Protein AF-0000000086506162 (afdb_homodimer)

Structure (mmCIF, N/CA/C/O backbone):
data_AF-0000000086506162-model_v1
#
loop_
_entity.id
_entity.type
_entity.pdbx_description
1 polymer 'Uncharacterized protein'
#
loop_
_atom_site.group_PDB
_atom_site.id
_atom_site.type_symbol
_atom_site.label_atom_id
_atom_site.label_alt_id
_atom_site.label_comp_id
_atom_site.label_asym_id
_atom_site.label_entity_id
_atom_site.label_seq_id
_atom_site.pdbx_PDB_ins_code
_atom_site.Cartn_x
_atom_site.Cartn_y
_atom_site.Cartn_z
_atom_site.occupancy
_atom_site.B_iso_or_equiv
_atom_site.auth_seq_id
_atom_site.auth_comp_id
_atom_site.auth_asym_id
_atom_site.auth_atom_id
_atom_site.pdbx_PDB_model_num
ATOM 1 N N . LEU A 1 1 ? -15.867 -13.117 -7.184 1 28.09 1 LEU A N 1
ATOM 2 C CA . LEU A 1 1 ? -16.125 -11.703 -6.945 1 28.09 1 LEU A CA 1
ATOM 3 C C . LEU A 1 1 ? -15.664 -11.289 -5.551 1 28.09 1 LEU A C 1
ATOM 5 O O . LEU A 1 1 ? -16.188 -11.758 -4.547 1 28.09 1 LEU A O 1
ATOM 9 N N . LEU A 1 2 ? -14.43 -11.25 -5.387 1 40.56 2 LEU A N 1
ATOM 10 C CA . LEU A 1 2 ? -13.922 -10.953 -4.051 1 40.56 2 LEU A CA 1
ATOM 11 C C . LEU A 1 2 ? -14.758 -9.875 -3.379 1 40.56 2 LEU A C 1
ATOM 13 O O . LEU A 1 2 ? -14.703 -8.703 -3.768 1 40.56 2 LEU A O 1
ATOM 17 N N . SER A 1 3 ? -15.977 -10.133 -3.143 1 45.47 3 SER A N 1
ATOM 18 C CA . SER A 1 3 ? -17.078 -9.328 -2.613 1 45.47 3 SER A CA 1
ATOM 19 C C . SER A 1 3 ? -16.562 -8.133 -1.821 1 45.47 3 SER A C 1
ATOM 21 O O . SER A 1 3 ? -16.938 -6.988 -2.094 1 45.47 3 SER A O 1
ATOM 23 N N . GLY A 1 4 ? -16.109 -7.992 -0.357 1 55.47 4 GLY A N 1
ATOM 24 C CA . GLY A 1 4 ? -16.531 -6.758 0.288 1 55.47 4 GLY A CA 1
ATOM 25 C C . GLY A 1 4 ? -15.414 -5.742 0.419 1 55.47 4 GLY A C 1
ATOM 26 O O . GLY A 1 4 ? -15.578 -4.582 0.037 1 55.47 4 GLY A O 1
ATOM 27 N N . LYS A 1 5 ? -14.25 -6.035 1.029 1 81.5 5 LYS A N 1
ATOM 28 C CA . LYS A 1 5 ? -13.289 -4.977 1.312 1 81.5 5 LYS A CA 1
ATOM 29 C C . LYS A 1 5 ? -12.023 -5.145 0.477 1 81.5 5 LYS A C 1
ATOM 31 O O . LYS A 1 5 ? -11.367 -6.184 0.542 1 81.5 5 LYS A O 1
ATOM 36 N N . MET A 1 6 ? -11.859 -4.234 -0.588 1 89.69 6 MET A N 1
ATOM 37 C CA . MET A 1 6 ? -10.656 -4.277 -1.407 1 89.69 6 MET A CA 1
ATOM 38 C C . MET A 1 6 ? -9.828 -3.004 -1.234 1 89.69 6 MET A C 1
ATOM 40 O O . MET A 1 6 ? -10.375 -1.899 -1.277 1 89.69 6 MET A O 1
ATOM 44 N N . ILE A 1 7 ? -8.578 -3.15 -0.9 1 93.12 7 ILE A N 1
ATOM 45 C CA . ILE A 1 7 ? -7.605 -2.066 -0.987 1 93.12 7 ILE A CA 1
ATOM 46 C C . ILE A 1 7 ? -6.773 -2.215 -2.26 1 93.12 7 ILE A C 1
ATOM 48 O O . ILE A 1 7 ? -6.145 -3.252 -2.48 1 93.12 7 ILE A O 1
ATOM 52 N N . ASP A 1 8 ? -6.887 -1.251 -3.127 1 94.44 8 ASP A N 1
ATOM 53 C CA . ASP A 1 8 ? -6.133 -1.219 -4.375 1 94.44 8 ASP A CA 1
ATOM 54 C C . ASP A 1 8 ? -4.934 -0.282 -4.266 1 94.44 8 ASP A C 1
ATOM 56 O O . ASP A 1 8 ? -5.098 0.929 -4.105 1 94.44 8 ASP A O 1
ATOM 60 N N . VAL A 1 9 ? -3.727 -0.791 -4.402 1 95.19 9 VAL A N 1
ATOM 61 C CA . VAL A 1 9 ? -2.5 -0.016 -4.246 1 95.19 9 VAL A CA 1
ATOM 62 C C . VAL A 1 9 ? -1.731 0.009 -5.562 1 95.19 9 VAL A C 1
ATOM 64 O O . VAL A 1 9 ? -1.233 -1.023 -6.02 1 95.19 9 VAL A O 1
ATOM 67 N N . GLU A 1 10 ? -1.558 1.205 -6.094 1 96.12 10 GLU A N 1
ATOM 68 C CA . GLU A 1 10 ? -0.658 1.393 -7.23 1 96.12 10 GLU A CA 1
ATOM 69 C C . GLU A 1 10 ? 0.772 1.652 -6.762 1 96.12 10 GLU A C 1
ATOM 71 O O . GLU A 1 10 ? 1.047 2.672 -6.125 1 96.12 10 GLU A O 1
ATOM 76 N N . ILE A 1 11 ? 1.676 0.796 -7.195 1 95.38 11 ILE A N 1
ATOM 77 C CA . ILE A 1 11 ? 3.104 0.95 -6.938 1 95.38 11 ILE A CA 1
ATOM 78 C C . ILE A 1 11 ? 3.709 1.917 -7.953 1 95.38 11 ILE A C 1
ATOM 80 O O . ILE A 1 11 ? 3.545 1.74 -9.164 1 95.38 11 ILE A O 1
ATOM 84 N N . PRO A 1 12 ? 4.367 2.914 -7.512 1 92.56 12 PRO A N 1
ATOM 85 C CA . PRO A 1 12 ? 4.988 3.822 -8.477 1 92.56 12 PRO A CA 1
ATOM 86 C C . PRO A 1 12 ? 5.992 3.117 -9.383 1 92.56 12 PRO A C 1
ATOM 88 O O . PRO A 1 12 ? 6.66 2.17 -8.961 1 92.56 12 PRO A O 1
ATOM 91 N N . GLU A 1 13 ? 6.164 3.664 -10.57 1 90.94 13 GLU A N 1
ATOM 92 C CA . GLU A 1 13 ? 6.945 3.004 -11.617 1 90.94 13 GLU A CA 1
ATOM 93 C C . GLU A 1 13 ? 8.398 2.834 -11.188 1 90.94 13 GLU A C 1
ATOM 95 O O . GLU A 1 13 ? 9.062 1.877 -11.586 1 90.94 13 GLU A O 1
ATOM 100 N N . ASN A 1 14 ? 8.867 3.658 -10.297 1 90.12 14 ASN A N 1
ATOM 101 C CA . ASN A 1 14 ? 10.297 3.623 -9.977 1 90.12 14 ASN A CA 1
ATOM 102 C C . ASN A 1 14 ? 10.555 2.908 -8.648 1 90.12 14 ASN A C 1
ATOM 104 O O . ASN A 1 14 ? 11.688 2.865 -8.18 1 90.12 14 ASN A O 1
ATOM 108 N N . CYS A 1 15 ? 9.562 2.438 -8.102 1 93.44 15 CYS A N 1
ATOM 109 C CA . CYS A 1 15 ? 9.727 1.676 -6.871 1 93.44 15 CYS A CA 1
ATOM 110 C C . CYS A 1 15 ? 10.125 0.236 -7.168 1 93.44 15 CYS A C 1
ATOM 112 O O . CYS A 1 15 ? 9.734 -0.323 -8.195 1 93.44 15 CYS A O 1
ATOM 114 N N . THR A 1 16 ? 10.922 -0.4 -6.211 1 92.94 16 THR A N 1
ATOM 115 C CA . THR A 1 16 ? 11.414 -1.733 -6.543 1 92.94 16 THR A CA 1
ATOM 116 C C . THR A 1 16 ? 11.195 -2.695 -5.383 1 92.94 16 THR A C 1
ATOM 118 O O . THR A 1 16 ? 11.273 -3.914 -5.555 1 92.94 16 THR A O 1
ATOM 121 N N . ILE A 1 17 ? 11.141 -2.188 -4.211 1 93.75 17 ILE A N 1
ATOM 122 C CA . ILE A 1 17 ? 10.953 -3.037 -3.041 1 93.75 17 ILE A CA 1
ATOM 123 C C . ILE A 1 17 ? 10.047 -2.334 -2.033 1 93.75 17 ILE A C 1
ATOM 125 O O . ILE A 1 17 ? 10.148 -1.12 -1.838 1 93.75 17 ILE A O 1
ATOM 129 N N . GLY A 1 18 ? 9.227 -3.096 -1.323 1 95.12 18 GLY A N 1
ATOM 130 C CA . GLY A 1 18 ? 8.391 -2.553 -0.265 1 95.12 18 GLY A CA 1
ATOM 131 C C . GLY A 1 18 ? 7.863 -3.613 0.682 1 95.12 18 GLY A C 1
ATOM 132 O O . GLY A 1 18 ? 8.039 -4.809 0.446 1 95.12 18 GLY A O 1
ATOM 133 N N . ASN A 1 19 ? 7.184 -3.131 1.758 1 95.81 19 ASN A N 1
ATOM 134 C CA . ASN A 1 19 ? 6.676 -4.016 2.799 1 95.81 19 ASN A CA 1
ATOM 135 C C . ASN A 1 19 ? 5.234 -3.674 3.17 1 95.81 19 ASN A C 1
ATOM 137 O O . ASN A 1 19 ? 4.867 -2.498 3.227 1 95.81 19 ASN A O 1
ATOM 141 N N . VAL A 1 20 ? 4.484 -4.684 3.484 1 96.56 20 VAL A N 1
ATOM 142 C CA . VAL A 1 20 ? 3.107 -4.531 3.945 1 96.56 20 VAL A CA 1
ATOM 143 C C . VAL A 1 20 ? 2.91 -5.301 5.25 1 96.56 20 VAL A C 1
ATOM 145 O O . VAL A 1 20 ? 3.172 -6.504 5.312 1 96.56 20 VAL A O 1
ATOM 148 N N . ASP A 1 21 ? 2.525 -4.688 6.27 1 94.81 21 ASP A N 1
ATOM 149 C CA . ASP A 1 21 ? 2.039 -5.281 7.512 1 94.81 21 ASP A CA 1
ATOM 150 C C . ASP A 1 21 ? 0.527 -5.117 7.645 1 94.81 21 ASP A C 1
ATOM 152 O O . ASP A 1 21 ? 0.026 -3.992 7.723 1 94.81 21 ASP A O 1
ATOM 156 N N . TRP A 1 22 ? -0.143 -6.129 7.719 1 94.5 22 TRP A N 1
ATOM 157 C CA . TRP A 1 22 ? -1.602 -6.164 7.715 1 94.5 22 TRP A CA 1
ATOM 158 C C . TRP A 1 22 ? -2.137 -6.773 9.008 1 94.5 22 TRP A C 1
ATOM 160 O O . TRP A 1 22 ? -2.168 -7.996 9.156 1 94.5 22 TRP A O 1
ATOM 170 N N . ASN A 1 23 ? -2.604 -5.906 9.953 1 91.88 23 ASN A N 1
ATOM 171 C CA . ASN A 1 23 ? -3.203 -6.355 11.203 1 91.88 23 ASN A CA 1
ATOM 172 C C . ASN A 1 23 ? -4.703 -6.586 11.055 1 91.88 23 ASN A C 1
ATOM 174 O O . ASN A 1 23 ? -5.395 -5.816 10.383 1 91.88 23 ASN A O 1
ATOM 178 N N . TYR A 1 24 ? -5.156 -7.73 11.656 1 90 24 TYR A N 1
ATOM 179 C CA . TYR A 1 24 ? -6.559 -8.109 11.57 1 90 24 TYR A CA 1
ATOM 180 C C . TYR A 1 24 ? -7.035 -8.117 10.117 1 90 24 TYR A C 1
ATOM 182 O O . TYR A 1 24 ? -8.047 -7.504 9.789 1 90 24 TYR A O 1
ATOM 190 N N . PRO A 1 25 ? -6.332 -8.859 9.305 1 90.56 25 PRO A N 1
ATOM 191 C CA . PRO A 1 25 ? -6.559 -8.812 7.863 1 90.56 25 PRO A CA 1
ATOM 192 C C . PRO A 1 25 ? -7.957 -9.281 7.469 1 90.56 25 PRO A C 1
ATOM 194 O O . PRO A 1 25 ? -8.453 -10.273 8.008 1 90.56 25 PRO A O 1
ATOM 197 N N . ARG A 1 26 ? -8.531 -8.438 6.602 1 88.44 26 ARG A N 1
ATOM 198 C CA . ARG A 1 26 ? -9.797 -8.805 5.969 1 88.44 26 ARG A CA 1
ATOM 199 C C . ARG A 1 26 ? -9.82 -8.375 4.504 1 88.44 26 ARG A C 1
ATOM 201 O O . ARG A 1 26 ? -9.258 -7.336 4.148 1 88.44 26 ARG A O 1
ATOM 208 N N . GLY A 1 27 ? -10.648 -9.219 3.729 1 91.62 27 GLY A N 1
ATOM 209 C CA . GLY A 1 27 ? -10.797 -8.867 2.326 1 91.62 27 GLY A CA 1
ATOM 210 C C . GLY A 1 27 ? -9.539 -9.125 1.512 1 91.62 27 GLY A C 1
ATOM 211 O O . GLY A 1 27 ? -8.906 -10.172 1.645 1 91.62 27 GLY A O 1
ATOM 212 N N . VAL A 1 28 ? -9.32 -8.148 0.561 1 95.94 28 VAL A N 1
ATOM 213 C CA . VAL A 1 28 ? -8.203 -8.391 -0.346 1 95.94 28 VAL A CA 1
ATOM 214 C C . VAL A 1 28 ? -7.441 -7.086 -0.59 1 95.94 28 VAL A C 1
ATOM 216 O O . VAL A 1 28 ? -8.008 -6 -0.473 1 95.94 28 VAL A O 1
ATOM 219 N N . ILE A 1 29 ? -6.168 -7.23 -0.883 1 96.69 29 ILE A N 1
ATOM 220 C CA . ILE A 1 29 ? -5.336 -6.152 -1.411 1 96.69 29 ILE A CA 1
ATOM 221 C C . ILE A 1 29 ? -4.965 -6.449 -2.861 1 96.69 29 ILE A C 1
ATOM 223 O O . ILE A 1 29 ? -4.531 -7.559 -3.184 1 96.69 29 ILE A O 1
ATOM 227 N N . LEU A 1 30 ? -5.246 -5.523 -3.693 1 97.69 30 LEU A N 1
ATOM 228 C CA . LEU A 1 30 ? -4.703 -5.586 -5.047 1 97.69 30 LEU A CA 1
ATOM 229 C C . LEU A 1 30 ? -3.461 -4.715 -5.172 1 97.69 30 LEU A C 1
ATOM 231 O O . LEU A 1 30 ? -3.539 -3.49 -5.047 1 97.69 30 LEU A O 1
ATOM 235 N N . LEU A 1 31 ? -2.283 -5.34 -5.402 1 98.12 31 LEU A N 1
ATOM 236 C CA . LEU A 1 31 ? -1.059 -4.641 -5.77 1 98.12 31 LEU A CA 1
ATOM 237 C C . LEU A 1 31 ? -0.875 -4.629 -7.285 1 98.12 31 LEU A C 1
ATOM 239 O O . LEU A 1 31 ? -1.016 -5.664 -7.938 1 98.12 31 LEU A O 1
ATOM 243 N N . HIS A 1 32 ? -0.594 -3.424 -7.797 1 97.5 32 HIS A N 1
ATOM 244 C CA . HIS A 1 32 ? -0.358 -3.41 -9.234 1 97.5 32 HIS A CA 1
ATOM 245 C C . HIS A 1 32 ? 0.663 -2.344 -9.617 1 97.5 32 HIS A C 1
ATOM 247 O O . HIS A 1 32 ? 0.812 -1.342 -8.914 1 97.5 32 HIS A O 1
ATOM 253 N N . LEU A 1 33 ? 1.312 -2.553 -10.773 1 96.69 33 LEU A N 1
ATOM 254 C CA . LEU A 1 33 ? 2.396 -1.715 -11.273 1 96.69 33 LEU A CA 1
ATOM 255 C C . LEU A 1 33 ? 2.367 -1.643 -12.797 1 96.69 33 LEU A C 1
ATOM 257 O O . LEU A 1 33 ? 2.115 -2.646 -13.469 1 96.69 33 LEU A O 1
ATOM 261 N N . THR A 1 34 ? 2.543 -0.485 -13.297 1 96.19 34 THR A N 1
ATOM 262 C CA . THR A 1 34 ? 2.754 -0.252 -14.727 1 96.19 34 THR A CA 1
ATOM 263 C C . THR A 1 34 ? 4.109 0.407 -14.969 1 96.19 34 THR A C 1
ATOM 265 O O . THR A 1 34 ? 4.445 1.4 -14.32 1 96.19 34 THR A O 1
ATOM 268 N N . ARG A 1 35 ? 4.859 -0.176 -15.805 1 94.25 35 ARG A N 1
ATOM 269 C CA . ARG A 1 35 ? 6.16 0.398 -16.125 1 94.25 35 ARG A CA 1
ATOM 270 C C . ARG A 1 35 ? 6.395 0.398 -17.641 1 94.25 35 ARG A C 1
ATOM 272 O O . ARG A 1 35 ? 5.918 -0.492 -18.344 1 94.25 35 ARG A O 1
ATOM 279 N N . ALA A 1 36 ? 7.117 1.428 -18 1 93.31 36 ALA A N 1
ATOM 280 C CA . ALA A 1 36 ? 7.512 1.496 -19.391 1 93.31 36 ALA A CA 1
ATOM 281 C C . ALA A 1 36 ? 8.656 0.533 -19.688 1 93.31 36 ALA A C 1
ATOM 283 O O . ALA A 1 36 ? 8.789 0.033 -20.812 1 93.31 36 ALA A O 1
ATOM 284 N N . ASP A 1 37 ? 9.461 0.178 -18.672 1 91.31 37 ASP A N 1
ATOM 285 C CA . ASP A 1 37 ? 10.672 -0.609 -18.875 1 91.31 37 ASP A CA 1
ATOM 286 C C . ASP A 1 37 ? 10.383 -2.104 -18.766 1 91.31 37 ASP A C 1
ATOM 288 O O . ASP A 1 37 ? 11.008 -2.805 -17.969 1 91.31 37 ASP A O 1
ATOM 292 N N . SER A 1 38 ? 9.656 -2.648 -19.609 1 94 38 SER A N 1
ATOM 293 C CA . SER A 1 38 ? 9.359 -4.07 -19.75 1 94 38 SER A CA 1
ATOM 294 C C . SER A 1 38 ? 10.5 -4.816 -20.438 1 94 38 SER A C 1
ATOM 296 O O . SER A 1 38 ? 11.242 -4.234 -21.219 1 94 38 SER A O 1
ATOM 298 N N . PRO A 1 39 ? 10.742 -6.109 -20 1 96.75 39 PRO A N 1
ATOM 299 C CA . PRO A 1 39 ? 9.93 -6.957 -19.109 1 96.75 39 PRO A CA 1
ATOM 300 C C . PRO A 1 39 ? 10.359 -6.863 -17.656 1 96.75 39 PRO A C 1
ATOM 302 O O . PRO A 1 39 ? 11.516 -6.555 -17.359 1 96.75 39 PRO A O 1
ATOM 305 N N . TYR A 1 40 ? 9.477 -7.066 -16.703 1 97.19 40 TYR A N 1
ATOM 306 C CA . TYR A 1 40 ? 9.75 -7.176 -15.281 1 97.19 40 TYR A CA 1
ATOM 307 C C . TYR A 1 40 ? 8.812 -8.172 -14.617 1 97.19 40 TYR A C 1
ATOM 309 O O . TYR A 1 40 ? 7.852 -8.641 -15.234 1 97.19 40 TYR A O 1
ATOM 317 N N . GLN A 1 41 ? 9.203 -8.617 -13.383 1 97.94 41 GLN A N 1
ATOM 318 C CA . GLN A 1 41 ? 8.312 -9.414 -12.555 1 97.94 41 GLN A CA 1
ATOM 319 C C . GLN A 1 41 ? 7.965 -8.695 -11.258 1 97.94 41 GLN A C 1
ATOM 321 O O . GLN A 1 41 ? 8.828 -8.055 -10.648 1 97.94 41 GLN A O 1
ATOM 326 N N . LEU A 1 42 ? 6.758 -8.695 -10.984 1 98.12 42 LEU A N 1
ATOM 327 C CA . LEU A 1 42 ? 6.301 -8.32 -9.648 1 98.12 42 LEU A CA 1
ATOM 328 C C . LEU A 1 42 ? 6.148 -9.555 -8.758 1 98.12 42 LEU A C 1
ATOM 330 O O . LEU A 1 42 ? 5.414 -10.484 -9.102 1 98.12 42 LEU A O 1
ATOM 334 N N . CYS A 1 43 ? 6.852 -9.508 -7.605 1 98.38 43 CYS A N 1
ATOM 335 C CA . CYS A 1 43 ? 6.902 -10.703 -6.762 1 98.38 43 CYS A CA 1
ATOM 336 C C . CYS A 1 43 ? 6.539 -10.367 -5.32 1 98.38 43 CYS A C 1
ATOM 338 O O . CYS A 1 43 ? 6.793 -9.25 -4.859 1 98.38 43 CYS A O 1
ATOM 340 N N . LEU A 1 44 ? 5.922 -11.359 -4.656 1 98.69 44 LEU A N 1
ATOM 341 C CA . LEU A 1 44 ? 5.738 -11.312 -3.209 1 98.69 44 LEU A CA 1
ATOM 342 C C . LEU A 1 44 ? 6.734 -12.219 -2.502 1 98.69 44 LEU A C 1
ATOM 344 O O . LEU A 1 44 ? 6.996 -13.336 -2.961 1 98.69 44 LEU A O 1
ATOM 348 N N . GLN A 1 45 ? 7.285 -11.742 -1.469 1 98.31 45 GLN A N 1
ATOM 349 C CA . GLN A 1 45 ? 8.18 -12.5 -0.602 1 98.31 45 GLN A CA 1
ATOM 350 C C . GLN A 1 45 ? 7.605 -12.625 0.807 1 98.31 45 GLN A C 1
ATOM 352 O O . GLN A 1 45 ? 7.309 -11.617 1.452 1 98.31 45 GLN A O 1
ATOM 357 N N . GLY A 1 46 ? 7.535 -13.898 1.299 1 98.06 46 GLY A N 1
ATOM 358 C CA . GLY A 1 46 ? 7.016 -14.141 2.635 1 98.06 46 GLY A CA 1
ATOM 359 C C . GLY A 1 46 ? 8.055 -13.938 3.725 1 98.06 46 GLY A C 1
ATOM 360 O O . GLY A 1 46 ? 9.25 -13.859 3.441 1 98.06 46 GLY A O 1
ATOM 361 N N . THR A 1 47 ? 7.535 -13.727 4.926 1 97.06 47 THR A N 1
ATOM 362 C CA . THR A 1 47 ? 8.328 -13.742 6.152 1 97.06 47 THR A CA 1
ATOM 363 C C . THR A 1 47 ? 7.875 -14.867 7.074 1 97.06 47 THR A C 1
ATOM 365 O O . THR A 1 47 ? 7.09 -15.727 6.676 1 97.06 47 THR A O 1
ATOM 368 N N . TRP A 1 48 ? 8.406 -14.898 8.336 1 95.81 48 TRP A N 1
ATOM 369 C CA . TRP A 1 48 ? 8 -15.891 9.328 1 95.81 48 TRP A CA 1
ATOM 370 C C . TRP A 1 48 ? 6.551 -15.695 9.742 1 95.81 48 TRP A C 1
ATOM 372 O O . TRP A 1 48 ? 5.895 -16.625 10.203 1 95.81 48 TRP A O 1
ATOM 382 N N . THR A 1 49 ? 5.996 -14.523 9.57 1 95.12 49 THR A N 1
ATOM 383 C CA . THR A 1 49 ? 4.664 -14.219 10.078 1 95.12 49 THR A CA 1
ATOM 384 C C . THR A 1 49 ? 3.652 -14.148 8.938 1 95.12 49 THR A C 1
ATOM 386 O O . THR A 1 49 ? 2.504 -13.758 9.141 1 95.12 49 THR A O 1
ATOM 389 N N . THR A 1 50 ? 4.168 -14.547 7.738 1 96.5 50 THR A N 1
ATOM 390 C CA . THR A 1 50 ? 3.252 -14.508 6.602 1 96.5 50 THR A CA 1
ATOM 391 C C . THR A 1 50 ? 2.182 -15.586 6.73 1 96.5 50 THR A C 1
ATOM 393 O O . THR A 1 50 ? 2.5 -16.766 6.832 1 96.5 50 THR A O 1
ATOM 396 N N . ASN A 1 51 ? 0.949 -15.156 6.777 1 95.81 51 ASN A N 1
ATOM 397 C CA . ASN A 1 51 ? -0.253 -15.984 6.812 1 95.81 51 ASN A CA 1
ATOM 398 C C . ASN A 1 51 ? -1.356 -15.406 5.93 1 95.81 51 ASN A C 1
ATOM 400 O O . ASN A 1 51 ? -2.203 -14.648 6.406 1 95.81 51 ASN A O 1
ATOM 404 N N . LEU A 1 52 ? -1.356 -15.828 4.699 1 96.5 52 LEU A N 1
ATOM 405 C CA . LEU A 1 52 ? -2.281 -15.305 3.699 1 96.5 52 LEU A CA 1
ATOM 406 C C . LEU A 1 52 ? -3.283 -16.375 3.275 1 96.5 52 LEU A C 1
ATOM 408 O O . LEU A 1 52 ? -2.967 -17.562 3.283 1 96.5 52 LEU A O 1
ATOM 412 N N . GLY A 1 53 ? -4.469 -15.914 2.973 1 96.94 53 GLY A N 1
ATOM 413 C CA . GLY A 1 53 ? -5.488 -16.828 2.477 1 96.94 53 GLY A CA 1
ATOM 414 C C . GLY A 1 53 ? -5.246 -17.266 1.046 1 96.94 53 GLY A C 1
ATOM 415 O O . GLY A 1 53 ? -5.672 -18.359 0.645 1 96.94 53 GLY A O 1
ATOM 416 N N . GLY A 1 54 ? -4.629 -16.375 0.264 1 97.69 54 GLY A N 1
ATOM 417 C CA . GLY A 1 54 ? -4.355 -16.703 -1.125 1 97.69 54 GLY A CA 1
ATOM 418 C C . GLY A 1 54 ? -3.604 -15.609 -1.86 1 97.69 54 GLY A C 1
ATOM 419 O O . GLY A 1 54 ? -3.623 -14.445 -1.447 1 97.69 54 GLY A O 1
ATOM 420 N N . VAL A 1 55 ? -2.928 -16.094 -2.938 1 98.69 55 VAL A N 1
ATOM 421 C CA . VAL A 1 55 ? -2.287 -15.18 -3.883 1 98.69 55 VAL A CA 1
ATOM 422 C C . VAL A 1 55 ? -2.645 -15.578 -5.312 1 98.69 55 VAL A C 1
ATOM 424 O O . VAL A 1 55 ? -2.662 -16.766 -5.645 1 98.69 55 VAL A O 1
ATOM 427 N N . SER A 1 56 ? -2.947 -14.539 -6.109 1 98.75 56 SER A N 1
ATOM 428 C CA . SER A 1 56 ? -3.209 -14.812 -7.52 1 98.75 56 SER A CA 1
ATOM 429 C C . SER A 1 56 ? -2.686 -13.68 -8.398 1 98.75 56 SER A C 1
ATOM 431 O O . SER A 1 56 ? -2.588 -12.539 -7.961 1 98.75 56 SER A O 1
ATOM 433 N N . LYS A 1 57 ? -2.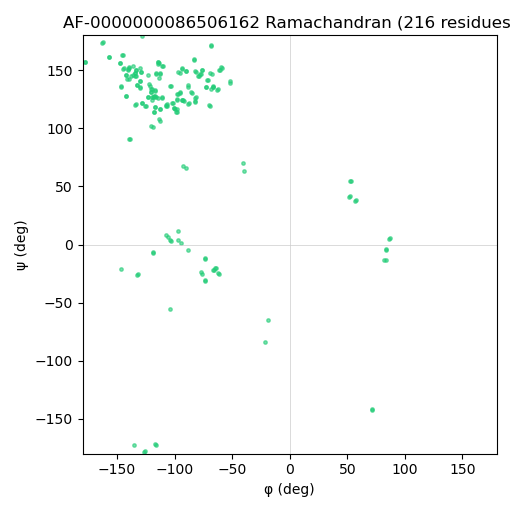348 -14.117 -9.578 1 98.69 57 LYS A N 1
ATOM 434 C CA . LYS A 1 57 ? -2.055 -13.102 -10.578 1 98.69 57 LYS A CA 1
ATOM 435 C C . LYS A 1 57 ? -3.281 -12.805 -11.438 1 98.69 57 LYS A C 1
ATOM 437 O O . LYS A 1 57 ? -4.129 -13.68 -11.641 1 98.69 57 LYS A O 1
ATOM 442 N N . VAL A 1 58 ? -3.416 -11.609 -11.875 1 97.75 58 VAL A N 1
ATOM 443 C CA . VAL A 1 58 ? -4.527 -11.188 -12.727 1 97.75 58 VAL A CA 1
ATOM 444 C C . VAL A 1 58 ? -3.99 -10.711 -14.078 1 97.75 58 VAL A C 1
ATOM 446 O O . VAL A 1 58 ? -3.26 -9.727 -14.148 1 97.75 58 VAL A O 1
ATOM 449 N N . VAL A 1 59 ? -4.281 -11.398 -15.172 1 96.94 59 VAL A N 1
ATOM 450 C CA . VAL A 1 59 ? -3.865 -11.047 -16.531 1 96.94 59 VAL A CA 1
ATOM 451 C C . VAL A 1 59 ? -5.09 -10.961 -17.438 1 96.94 59 VAL A C 1
ATOM 453 O O . VAL A 1 59 ? -5.836 -11.93 -17.578 1 96.94 59 VAL A O 1
ATOM 456 N N . ASN A 1 60 ? -5.301 -9.828 -17.969 1 94.94 60 ASN A N 1
ATOM 457 C CA . ASN A 1 60 ? -6.43 -9.602 -18.875 1 94.94 60 ASN A CA 1
ATOM 458 C C . ASN A 1 60 ? -7.742 -10.062 -18.234 1 94.94 60 ASN A C 1
ATOM 460 O O . ASN A 1 60 ? -8.508 -10.797 -18.859 1 94.94 60 ASN A O 1
ATOM 464 N N . GLY A 1 61 ? -7.867 -9.766 -17.016 1 94.25 61 GLY A N 1
ATOM 465 C CA . GLY A 1 61 ? -9.109 -10.031 -16.312 1 94.25 61 GLY A CA 1
ATOM 466 C C . GLY A 1 61 ? -9.211 -11.461 -15.805 1 94.25 61 GLY A C 1
ATOM 467 O O . GLY A 1 61 ? -10.18 -11.812 -15.125 1 94.25 61 GLY A O 1
ATOM 468 N N . VAL A 1 62 ? -8.211 -12.273 -16.156 1 97.5 62 VAL A N 1
ATOM 469 C CA . VAL A 1 62 ? -8.227 -13.672 -15.727 1 97.5 62 VAL A CA 1
ATOM 470 C C . VAL A 1 62 ? -7.363 -13.836 -14.477 1 97.5 62 VAL A C 1
ATOM 472 O O . VAL A 1 62 ? -6.191 -13.445 -14.469 1 97.5 62 VAL A O 1
ATOM 475 N N . GLU A 1 63 ? -7.953 -14.375 -13.43 1 97.06 63 GLU A N 1
ATOM 476 C CA . GLU A 1 63 ? -7.246 -14.641 -12.18 1 97.06 63 GLU A CA 1
ATOM 477 C C . GLU A 1 63 ? -6.668 -16.047 -12.156 1 97.06 63 GLU A C 1
ATOM 479 O O . GLU A 1 63 ? -7.375 -17.016 -12.422 1 97.06 63 GLU A O 1
ATOM 484 N N . THR A 1 64 ? -5.371 -16.25 -11.953 1 98.44 64 THR A N 1
ATOM 485 C CA . THR A 1 64 ? -4.699 -17.531 -11.805 1 98.44 64 THR A CA 1
ATOM 486 C C . THR A 1 64 ? -4.078 -17.672 -10.414 1 98.44 64 THR A C 1
ATOM 488 O O . THR A 1 64 ? -3.277 -16.828 -10.008 1 98.44 64 THR A O 1
ATOM 491 N N . VAL A 1 65 ? -4.406 -18.766 -9.727 1 98.56 65 VAL A N 1
ATOM 492 C CA . VAL A 1 65 ? -3.928 -18.984 -8.367 1 98.56 65 VAL A CA 1
ATOM 493 C C . VAL A 1 65 ? -2.438 -19.328 -8.391 1 98.56 65 VAL A C 1
ATOM 495 O O . VAL A 1 65 ? -1.98 -20.078 -9.25 1 98.56 65 VAL A O 1
ATOM 498 N N . LEU A 1 66 ? -1.749 -18.672 -7.453 1 98.75 66 LEU A N 1
ATOM 499 C CA . LEU A 1 66 ? -0.322 -18.906 -7.277 1 98.75 66 LEU A CA 1
ATOM 500 C C . LEU A 1 66 ? -0.045 -19.547 -5.922 1 98.75 66 LEU A C 1
ATOM 502 O O . LEU A 1 66 ? -0.853 -19.438 -4.996 1 98.75 66 LEU A O 1
ATOM 506 N N . PRO A 1 67 ? 1.107 -20.25 -5.793 1 98.5 67 PRO A N 1
ATOM 507 C CA . PRO A 1 67 ? 1.481 -20.719 -4.453 1 98.5 67 PRO A CA 1
ATOM 508 C C . PRO A 1 67 ? 1.698 -19.562 -3.475 1 98.5 67 PRO A C 1
ATOM 510 O O . PRO A 1 67 ? 2.119 -18.469 -3.877 1 98.5 67 PRO A O 1
ATOM 513 N N . LEU A 1 68 ? 1.424 -19.844 -2.219 1 98.62 68 LEU A N 1
ATOM 514 C CA . LEU A 1 68 ? 1.69 -18.844 -1.197 1 98.62 68 LEU A CA 1
ATOM 515 C C . LEU A 1 68 ? 3.189 -18.594 -1.053 1 98.62 68 LEU A C 1
ATOM 517 O O . LEU A 1 68 ? 3.982 -19.547 -1.097 1 98.62 68 LEU A O 1
ATOM 521 N N . PRO A 1 69 ? 3.529 -17.328 -0.95 1 98.62 69 PRO A N 1
ATOM 522 C CA . PRO A 1 69 ? 4.957 -17.047 -0.785 1 98.62 69 PRO A CA 1
ATOM 523 C C . PRO A 1 69 ? 5.492 -17.5 0.575 1 98.62 69 PRO A C 1
ATOM 525 O O . PRO A 1 69 ? 4.762 -17.469 1.568 1 98.62 69 PRO A O 1
ATOM 528 N N . THR A 1 70 ? 6.676 -17.891 0.648 1 98 70 THR A N 1
ATOM 529 C CA . THR A 1 70 ? 7.445 -18.156 1.858 1 98 70 THR A CA 1
ATOM 530 C C . THR A 1 70 ? 8.758 -17.391 1.847 1 98 70 THR A C 1
ATOM 532 O O . THR A 1 70 ? 9 -16.578 0.945 1 98 70 THR A O 1
ATOM 535 N N . ARG A 1 71 ? 9.492 -17.656 2.943 1 97.19 71 ARG A N 1
ATOM 536 C CA . ARG A 1 71 ? 10.805 -17.016 2.992 1 97.19 71 ARG A CA 1
ATOM 537 C C . ARG A 1 71 ? 11.703 -17.531 1.877 1 97.19 71 ARG A C 1
ATOM 539 O O . ARG A 1 71 ? 12.57 -16.797 1.388 1 97.19 71 ARG A O 1
ATOM 546 N N . ASP A 1 72 ? 11.367 -18.672 1.348 1 96.94 72 ASP A N 1
ATOM 547 C CA . ASP A 1 72 ? 12.266 -19.312 0.391 1 96.94 72 ASP A CA 1
ATOM 548 C C . ASP A 1 72 ? 11.594 -19.469 -0.975 1 96.94 72 ASP A C 1
ATOM 550 O O . ASP A 1 72 ? 12.219 -19.922 -1.934 1 96.94 72 ASP A O 1
ATOM 554 N N . SER A 1 73 ? 10.383 -19.172 -1.093 1 97.31 73 SER A N 1
ATOM 555 C CA . SER A 1 73 ? 9.633 -19.359 -2.334 1 97.31 73 SER A CA 1
ATOM 556 C C . SER A 1 73 ? 8.797 -18.125 -2.654 1 97.31 73 SER A C 1
ATOM 558 O O . SER A 1 73 ? 7.902 -17.766 -1.887 1 97.31 73 SER A O 1
ATOM 560 N N . LEU A 1 74 ? 9.086 -17.547 -3.818 1 97.94 74 LEU A N 1
ATOM 561 C CA . LEU A 1 74 ? 8.414 -16.328 -4.238 1 97.94 74 LEU A CA 1
ATOM 562 C C . LEU A 1 74 ? 7.156 -16.641 -5.039 1 97.94 74 LEU A C 1
ATOM 564 O O . LEU A 1 74 ? 7.066 -17.703 -5.672 1 97.94 74 LEU A O 1
ATOM 568 N N . SER A 1 75 ? 6.164 -15.773 -4.957 1 98.56 75 SER A N 1
ATOM 569 C CA . SER A 1 75 ? 5.051 -15.711 -5.898 1 98.56 75 SER A CA 1
ATOM 570 C C . SER A 1 75 ? 5.234 -14.57 -6.895 1 98.56 75 SER A C 1
ATOM 572 O O . SER A 1 75 ? 5.242 -13.398 -6.512 1 98.56 75 SER A O 1
ATOM 574 N N . CYS A 1 76 ? 5.258 -14.914 -8.148 1 98 76 CYS A N 1
ATOM 575 C CA . CYS A 1 76 ? 5.637 -13.883 -9.109 1 98 76 CYS A CA 1
ATOM 576 C C . CYS A 1 76 ? 4.684 -13.859 -10.297 1 98 76 CYS A C 1
ATOM 578 O O . CYS A 1 76 ? 4.121 -14.898 -10.664 1 98 76 CYS A O 1
ATOM 580 N N . THR A 1 77 ? 4.523 -12.758 -10.859 1 98.25 77 THR A N 1
ATOM 581 C CA . THR A 1 77 ? 3.854 -12.586 -12.148 1 98.25 77 THR A CA 1
ATOM 582 C C . THR A 1 77 ? 4.703 -11.742 -13.094 1 98.25 77 THR A C 1
ATOM 584 O O . THR A 1 77 ? 5.293 -10.742 -12.68 1 98.25 77 THR A O 1
ATOM 587 N N . GLU A 1 78 ? 4.809 -12.188 -14.336 1 97.06 78 GLU A N 1
ATOM 588 C CA . GLU A 1 78 ? 5.434 -11.383 -15.383 1 97.06 78 GLU A CA 1
ATOM 589 C C . GLU A 1 78 ? 4.488 -10.281 -15.867 1 97.06 78 GLU A C 1
ATOM 591 O O . GLU A 1 78 ? 3.27 -10.469 -15.883 1 97.06 78 GLU A O 1
ATOM 596 N N . ASP A 1 79 ? 5.094 -9.156 -16.234 1 98 79 ASP A N 1
ATOM 597 C CA . ASP A 1 79 ? 4.238 -8.109 -16.797 1 98 79 ASP A CA 1
ATOM 598 C C . ASP A 1 79 ? 3.742 -8.484 -18.188 1 98 79 ASP A C 1
ATOM 600 O O . ASP A 1 79 ? 4.41 -9.234 -18.906 1 98 79 ASP A O 1
ATOM 604 N N . VAL A 1 80 ? 2.527 -8.18 -18.516 1 97.44 80 VAL A N 1
ATOM 605 C CA . VAL A 1 80 ? 1.954 -8.211 -19.859 1 97.44 80 VAL A CA 1
ATOM 606 C C . VAL A 1 80 ? 1.625 -6.789 -20.312 1 97.44 80 VAL A C 1
ATOM 608 O O . VAL A 1 80 ? 0.858 -6.082 -19.656 1 97.44 80 VAL A O 1
ATOM 611 N N . ASP A 1 81 ? 2.312 -6.32 -21.391 1 96.94 81 ASP A N 1
ATOM 612 C CA . ASP A 1 81 ? 2.125 -4.973 -21.922 1 96.94 81 ASP A CA 1
ATOM 613 C C . ASP A 1 81 ? 2.402 -3.924 -20.844 1 96.94 81 ASP A C 1
ATOM 615 O O . ASP A 1 81 ? 1.636 -2.973 -20.688 1 96.94 81 ASP A O 1
ATOM 619 N N . GLY A 1 82 ? 3.369 -4.176 -20.047 1 97.62 82 GLY A N 1
ATOM 620 C CA . GLY A 1 82 ? 3.871 -3.219 -19.078 1 97.62 82 GLY A CA 1
ATOM 621 C C . GLY A 1 82 ? 3.117 -3.254 -17.766 1 97.62 82 GLY A C 1
ATOM 622 O O . GLY A 1 82 ? 3.393 -2.461 -16.859 1 97.62 82 GLY A O 1
ATOM 623 N N . LYS A 1 83 ? 2.154 -4.238 -17.656 1 98.25 83 LYS A N 1
ATOM 624 C CA . LYS A 1 83 ? 1.309 -4.238 -16.469 1 98.25 83 LYS A CA 1
ATOM 625 C C . LYS A 1 83 ? 1.461 -5.539 -15.68 1 98.25 83 LYS A C 1
ATOM 627 O O . LYS A 1 83 ? 1.542 -6.621 -16.266 1 98.25 83 LYS A O 1
ATOM 632 N N . ALA A 1 84 ? 1.61 -5.469 -14.391 1 98.38 84 ALA A N 1
ATOM 633 C CA . ALA A 1 84 ? 1.596 -6.621 -13.492 1 98.38 84 ALA A CA 1
ATOM 634 C C . ALA A 1 84 ? 0.647 -6.387 -12.32 1 98.38 84 ALA A C 1
ATOM 636 O O . ALA A 1 84 ? 0.57 -5.277 -11.789 1 98.38 84 ALA A O 1
ATOM 637 N N . ARG A 1 85 ? -0.066 -7.457 -11.945 1 98.5 85 ARG A N 1
ATOM 638 C CA . ARG A 1 85 ? -1.081 -7.359 -10.906 1 98.5 85 ARG A CA 1
ATOM 639 C C . ARG A 1 85 ? -1.089 -8.609 -10.031 1 98.5 85 ARG A C 1
ATOM 641 O O . ARG A 1 85 ? -1.176 -9.734 -10.539 1 98.5 85 ARG A O 1
ATOM 648 N N . LEU A 1 86 ? -1.005 -8.422 -8.734 1 98.56 86 LEU A N 1
ATOM 649 C CA . LEU A 1 86 ? -1.129 -9.508 -7.77 1 98.56 86 LEU A CA 1
ATOM 650 C C . LEU A 1 86 ? -2.258 -9.234 -6.781 1 98.56 86 LEU A C 1
ATOM 652 O O . LEU A 1 86 ? -2.34 -8.141 -6.215 1 98.56 86 LEU A O 1
ATOM 656 N N . LEU A 1 87 ? -3.148 -10.164 -6.637 1 98.31 87 LEU A N 1
ATOM 657 C CA . LEU A 1 87 ? -4.195 -10.133 -5.621 1 98.31 87 LEU A CA 1
ATOM 658 C C . LEU A 1 87 ? -3.797 -10.969 -4.406 1 98.31 87 LEU A C 1
ATOM 660 O O . LEU A 1 87 ? -3.385 -12.117 -4.543 1 98.31 87 LEU A O 1
ATOM 664 N N . VAL A 1 88 ? -3.902 -10.391 -3.242 1 98.06 88 VAL A N 1
ATOM 665 C CA . VAL A 1 88 ? -3.566 -11.062 -1.991 1 98.06 88 VAL A CA 1
ATOM 666 C C . VAL A 1 88 ? -4.793 -11.109 -1.085 1 98.06 88 VAL A C 1
ATOM 668 O O . VAL A 1 88 ? -5.441 -10.086 -0.851 1 98.06 88 VAL A O 1
ATOM 671 N N . SER A 1 89 ? -5.141 -12.234 -0.508 1 96.25 89 SER A N 1
ATOM 672 C CA . SER A 1 89 ? -6.332 -12.359 0.324 1 96.25 89 SER A CA 1
ATOM 673 C C . SER A 1 89 ? -5.969 -12.695 1.766 1 96.25 89 SER A C 1
ATOM 675 O O . SER A 1 89 ? -5 -13.422 2.016 1 96.25 89 SER A O 1
ATOM 677 N N . ALA A 1 90 ? -6.805 -12.172 2.641 1 94.5 90 ALA A N 1
ATOM 678 C CA . ALA A 1 90 ? -6.684 -12.516 4.055 1 94.5 90 ALA A CA 1
ATOM 679 C C . ALA A 1 90 ? -7.242 -13.906 4.332 1 94.5 90 ALA A C 1
ATOM 681 O O . ALA A 1 90 ? -8.078 -14.414 3.574 1 94.5 90 ALA A O 1
ATOM 682 N N . THR A 1 91 ? -6.633 -14.539 5.371 1 94.19 91 THR A N 1
ATOM 683 C CA . THR A 1 91 ? -7.27 -15.758 5.859 1 94.19 91 THR A CA 1
ATOM 684 C C . THR A 1 91 ? -8.602 -15.445 6.535 1 94.19 91 THR A C 1
ATOM 686 O O . THR A 1 91 ? -8.945 -14.281 6.727 1 94.19 91 THR A O 1
ATOM 689 N N . SER A 1 92 ? -9.344 -16.5 6.836 1 89.56 92 SER A N 1
ATOM 690 C CA . SER A 1 92 ? -10.625 -16.297 7.508 1 89.56 92 SER A CA 1
ATOM 691 C C . SER A 1 92 ? -10.43 -15.906 8.969 1 89.56 92 SER A C 1
ATOM 693 O O . SER A 1 92 ? -11.359 -15.43 9.617 1 89.56 92 SER A O 1
ATOM 695 N N . SER A 1 93 ? -9.156 -16.078 9.391 1 82.5 93 SER A N 1
ATOM 696 C CA . SER A 1 93 ? -8.859 -15.75 10.781 1 82.5 93 SER A CA 1
ATOM 697 C C . SER A 1 93 ? -8.633 -14.25 10.945 1 82.5 93 SER A C 1
ATOM 699 O O . SER A 1 93 ? -7.875 -13.641 10.18 1 82.5 93 SER A O 1
ATOM 701 N N . LEU A 1 94 ? -9.352 -13.656 11.758 1 75.75 94 LEU A N 1
ATOM 702 C CA . LEU A 1 94 ? -9.234 -12.227 12.008 1 75.75 94 LEU A CA 1
ATOM 703 C C . LEU A 1 94 ? -8.375 -11.953 13.242 1 75.75 94 LEU A C 1
ATOM 705 O O . LEU A 1 94 ? -8.133 -10.797 13.594 1 75.75 94 LEU A O 1
ATOM 709 N N . LEU A 1 95 ? -7.875 -12.953 13.75 1 76.06 95 LEU A N 1
ATOM 710 C CA . LEU A 1 95 ? -7.293 -12.797 15.078 1 76.06 95 LEU A CA 1
ATOM 711 C C . LEU A 1 95 ? -5.832 -12.375 14.984 1 76.06 95 LEU A C 1
ATOM 713 O O . LEU A 1 95 ? -5.254 -11.906 15.977 1 76.06 95 LEU A O 1
ATOM 717 N N . TYR A 1 96 ? -5.238 -12.289 13.797 1 80.44 96 TYR A N 1
ATOM 718 C CA . TYR A 1 96 ? -3.791 -12.102 13.797 1 80.44 96 TYR A CA 1
ATOM 719 C C . TYR A 1 96 ? -3.383 -11.031 12.797 1 80.44 96 TYR A C 1
ATOM 721 O O . TYR A 1 96 ? -4.23 -10.305 12.273 1 80.44 96 TYR A O 1
ATOM 729 N N . MET A 1 97 ? -1.935 -10.977 12.672 1 89.06 97 MET A N 1
ATOM 730 C CA . MET A 1 97 ? -1.194 -10.109 11.758 1 89.06 97 MET A CA 1
ATOM 731 C C . MET A 1 97 ? -0.466 -10.938 10.703 1 89.06 97 MET A C 1
ATOM 733 O O . MET A 1 97 ? -0.106 -12.094 10.945 1 89.06 97 MET A O 1
ATOM 737 N N . THR A 1 98 ? -0.421 -10.438 9.594 1 94.88 98 THR A N 1
ATOM 738 C CA . THR A 1 98 ? 0.416 -11.039 8.555 1 94.88 98 THR A CA 1
ATOM 739 C C . THR A 1 98 ? 1.293 -9.977 7.891 1 94.88 98 THR A C 1
ATOM 741 O O . THR A 1 98 ? 0.978 -8.789 7.934 1 94.88 98 THR A O 1
ATOM 744 N N . GLU A 1 99 ? 2.422 -10.438 7.414 1 96.5 99 GLU A N 1
ATOM 745 C CA . GLU A 1 99 ? 3.391 -9.555 6.77 1 96.5 99 GLU A CA 1
ATOM 746 C C . GLU A 1 99 ? 3.945 -10.188 5.496 1 96.5 99 GLU A C 1
ATOM 748 O O . GLU A 1 99 ? 4.16 -11.398 5.434 1 96.5 99 GLU A O 1
ATOM 753 N N . PHE A 1 100 ? 4.219 -9.266 4.488 1 98.12 100 PHE A N 1
ATOM 754 C CA . PHE A 1 100 ? 4.941 -9.688 3.295 1 98.12 100 PHE A CA 1
ATOM 755 C C . PHE A 1 100 ? 5.621 -8.5 2.619 1 98.12 100 PHE A C 1
ATOM 757 O O . PHE A 1 100 ? 5.281 -7.352 2.891 1 98.12 100 PHE A O 1
ATOM 764 N N . ALA A 1 101 ? 6.625 -8.859 1.748 1 97.75 101 ALA A N 1
ATOM 765 C CA . ALA A 1 101 ? 7.281 -7.855 0.913 1 97.75 101 ALA A CA 1
ATOM 766 C C . ALA A 1 101 ? 6.922 -8.047 -0.558 1 97.75 101 ALA A C 1
ATOM 768 O O . ALA A 1 101 ? 6.457 -9.117 -0.956 1 97.75 101 ALA A O 1
ATOM 769 N N . PHE A 1 102 ? 6.992 -6.953 -1.269 1 97.88 102 PHE A N 1
ATOM 770 C CA . PHE A 1 102 ? 6.996 -7.109 -2.719 1 97.88 102 PHE A CA 1
ATOM 771 C C . PHE A 1 102 ? 8.328 -6.652 -3.309 1 97.88 102 PHE A C 1
ATOM 773 O O . PHE A 1 102 ? 9.008 -5.801 -2.732 1 97.88 102 PHE A O 1
ATOM 780 N N . ARG A 1 103 ? 8.602 -7.172 -4.492 1 96.75 103 ARG A N 1
ATOM 781 C CA . ARG A 1 103 ? 9.805 -6.859 -5.262 1 96.75 103 ARG A CA 1
ATOM 782 C C . ARG A 1 103 ? 9.484 -6.762 -6.75 1 96.75 103 ARG A C 1
ATOM 784 O O . ARG A 1 103 ? 8.672 -7.527 -7.27 1 96.75 103 ARG A O 1
ATOM 791 N N . VAL A 1 104 ? 10.125 -5.848 -7.328 1 96.31 104 VAL A N 1
ATOM 792 C CA . VAL A 1 104 ? 10.109 -5.777 -8.789 1 96.31 104 VAL A CA 1
ATOM 793 C C . VAL A 1 104 ? 11.469 -6.207 -9.336 1 96.31 104 VAL A C 1
ATOM 795 O O . VAL A 1 104 ? 12.492 -5.594 -9.031 1 96.31 104 VAL A O 1
ATOM 798 N N . VAL A 1 105 ? 11.328 -7.242 -10.094 1 95.38 105 VAL A N 1
ATOM 799 C CA . VAL A 1 105 ? 12.578 -7.844 -10.547 1 95.38 105 VAL A CA 1
ATOM 800 C C . VAL A 1 105 ? 12.633 -7.848 -12.07 1 95.38 105 VAL A C 1
ATOM 802 O O . VAL A 1 105 ? 11.617 -8.078 -12.734 1 95.38 105 VAL A O 1
ATOM 805 N N . LYS A 1 106 ? 13.781 -7.488 -12.57 1 91.56 106 LYS A N 1
ATOM 806 C CA . LYS A 1 106 ? 14.031 -7.609 -14 1 91.56 106 LYS A CA 1
ATOM 807 C C . LYS A 1 106 ? 14.5 -9.016 -14.359 1 91.56 106 LYS A C 1
ATOM 809 O O . LYS A 1 106 ? 15.328 -9.594 -13.656 1 91.56 106 LYS A O 1
ATOM 814 N N . PRO A 1 107 ? 13.852 -9.586 -15.383 1 84.44 107 PRO A N 1
ATOM 815 C CA . PRO A 1 107 ? 14.344 -10.898 -15.797 1 84.44 107 PRO A CA 1
ATOM 816 C C . PRO A 1 107 ? 15.852 -10.906 -16.062 1 84.44 107 PRO A C 1
ATOM 818 O O . PRO A 1 107 ? 16.391 -9.953 -16.625 1 84.44 107 PRO A O 1
ATOM 821 N N . GLY A 1 108 ? 16.438 -12.039 -15.578 1 75.62 108 GLY A N 1
ATOM 822 C CA . GLY A 1 108 ? 17.859 -12.211 -15.852 1 75.62 108 GLY A CA 1
ATOM 823 C C . GLY A 1 108 ? 18.75 -11.477 -14.859 1 75.62 108 GLY A C 1
ATOM 824 O O . GLY A 1 108 ? 19.969 -11.539 -14.953 1 75.62 108 GLY A O 1
ATOM 825 N N . SER A 1 109 ? 18.188 -10.586 -14.078 1 57.34 109 SER A N 1
ATOM 826 C CA . SER A 1 109 ? 19.016 -9.914 -13.078 1 57.34 109 SER A CA 1
ATOM 827 C C . SER A 1 109 ? 19.484 -10.891 -12.008 1 57.34 109 SER A C 1
ATOM 829 O O . SER A 1 109 ? 18.734 -11.781 -11.594 1 57.34 109 SER A O 1
ATOM 831 N N . PRO A 1 110 ? 20.781 -10.805 -11.648 1 52.03 110 PRO A N 1
ATOM 832 C CA . PRO A 1 110 ? 21.266 -11.727 -10.617 1 52.03 110 PRO A CA 1
ATOM 833 C C . PRO A 1 110 ? 20.531 -11.547 -9.289 1 52.03 110 PRO A C 1
ATOM 835 O O . PRO A 1 110 ? 20.031 -10.469 -9 1 52.03 110 PRO A O 1
ATOM 838 N N . LEU B 1 1 ? -6.129 4.828 20.625 1 27.66 1 LEU B N 1
ATOM 839 C CA . LEU B 1 1 ? -5.711 3.48 20.25 1 27.66 1 LEU B CA 1
ATOM 840 C C . LEU B 1 1 ? -6.434 3.01 19 1 27.66 1 LEU B C 1
ATOM 842 O O . LEU B 1 1 ? -7.664 2.896 18.984 1 27.66 1 LEU B O 1
ATOM 846 N N . LEU B 1 2 ? -6.059 3.461 17.922 1 42 2 LEU B N 1
ATOM 847 C CA . LEU B 1 2 ? -6.785 3.164 16.703 1 42 2 LEU B CA 1
ATOM 848 C C . LEU B 1 2 ? -7.246 1.71 16.672 1 42 2 LEU B C 1
ATOM 850 O O . LEU B 1 2 ? -6.422 0.793 16.688 1 42 2 LEU B O 1
ATOM 854 N N . SER B 1 3 ? -8.219 1.256 17.484 1 48.19 3 SER B N 1
ATOM 855 C CA . SER B 1 3 ? -8.812 0.008 17.953 1 48.19 3 SER B CA 1
ATOM 856 C C . SER B 1 3 ? -8.461 -1.152 17.031 1 48.19 3 SER B C 1
ATOM 858 O O . SER B 1 3 ? -8.203 -2.266 17.5 1 48.19 3 SER B O 1
ATOM 860 N N . GLY B 1 4 ? -8.664 -1.561 15.797 1 59.62 4 GLY B N 1
ATOM 861 C CA . GLY B 1 4 ? -8.164 -2.92 15.664 1 59.62 4 GLY B CA 1
ATOM 862 C C . GLY B 1 4 ? -7.605 -3.219 14.281 1 59.62 4 GLY B C 1
ATOM 863 O O . GLY B 1 4 ? -6.684 -4.023 14.141 1 59.62 4 GLY B O 1
ATOM 864 N N . LYS B 1 5 ? -8.031 -2.385 13.227 1 82.06 5 LYS B N 1
ATOM 865 C CA . LYS B 1 5 ? -7.492 -2.828 11.945 1 82.06 5 LYS B CA 1
ATOM 866 C C . LYS B 1 5 ? -6.504 -1.813 11.383 1 82.06 5 LYS B C 1
ATOM 868 O O . LYS B 1 5 ? -6.855 -0.655 11.148 1 82.06 5 LYS B O 1
ATOM 873 N N . MET B 1 6 ? -5.168 -2.178 11.414 1 89.62 6 MET B N 1
ATOM 874 C CA . MET B 1 6 ? -4.152 -1.287 10.859 1 89.62 6 MET B CA 1
ATOM 875 C C . MET B 1 6 ? -3.402 -1.961 9.719 1 89.62 6 MET B C 1
ATOM 877 O O . MET B 1 6 ? -2.979 -3.111 9.836 1 89.62 6 MET B O 1
ATOM 881 N N . ILE B 1 7 ? -3.383 -1.332 8.562 1 93.12 7 ILE B N 1
ATOM 882 C CA . ILE B 1 7 ? -2.475 -1.695 7.484 1 93.12 7 ILE B CA 1
ATOM 883 C C . ILE B 1 7 ? -1.264 -0.765 7.492 1 93.12 7 ILE B C 1
ATOM 885 O O . ILE B 1 7 ? -1.411 0.457 7.406 1 93.12 7 ILE B O 1
ATOM 889 N N . ASP B 1 8 ? -0.118 -1.328 7.719 1 94.38 8 ASP B N 1
ATOM 890 C CA . ASP B 1 8 ? 1.14 -0.586 7.727 1 94.38 8 ASP B CA 1
ATOM 891 C C . ASP B 1 8 ? 1.895 -0.778 6.41 1 94.38 8 ASP B C 1
ATOM 893 O O . ASP B 1 8 ? 2.324 -1.889 6.094 1 94.38 8 ASP B O 1
ATOM 897 N N . VAL B 1 9 ? 2.119 0.262 5.648 1 95.19 9 VAL B N 1
ATOM 898 C CA . VAL B 1 9 ? 2.754 0.201 4.336 1 95.19 9 VAL B CA 1
ATOM 899 C C . VAL B 1 9 ? 4.07 0.974 4.359 1 95.19 9 VAL B C 1
ATOM 901 O O . VAL B 1 9 ? 4.074 2.197 4.508 1 95.19 9 VAL B O 1
ATOM 904 N N . GLU B 1 10 ? 5.152 0.257 4.113 1 96.19 10 GLU B N 1
ATOM 905 C CA . GLU B 1 10 ? 6.441 0.909 3.893 1 96.19 10 GLU B CA 1
ATOM 906 C C . GLU B 1 10 ? 6.637 1.263 2.42 1 96.19 10 GLU B C 1
ATOM 908 O O . GLU B 1 10 ? 6.715 0.375 1.568 1 96.19 10 GLU B O 1
ATOM 913 N N . ILE B 1 11 ? 6.832 2.535 2.148 1 95.44 11 ILE B N 1
ATOM 914 C CA . ILE B 1 11 ? 7.137 3.039 0.813 1 95.44 11 ILE B CA 1
ATOM 915 C C . ILE B 1 11 ? 8.625 2.869 0.525 1 95.44 11 ILE B C 1
ATOM 917 O O . ILE B 1 11 ? 9.469 3.301 1.313 1 95.44 11 ILE B O 1
ATOM 921 N N . PRO B 1 12 ? 8.984 2.256 -0.541 1 92.62 12 PRO B N 1
ATOM 922 C CA . PRO B 1 12 ? 10.406 2.129 -0.853 1 92.62 12 PRO B CA 1
ATOM 923 C C . PRO B 1 12 ? 11.102 3.48 -0.991 1 92.62 12 PRO B C 1
ATOM 925 O O . PRO B 1 12 ? 10.492 4.449 -1.448 1 92.62 12 PRO B O 1
ATOM 928 N N . GLU B 1 13 ? 12.391 3.492 -0.7 1 91 13 GLU B N 1
ATOM 929 C CA . GLU B 1 13 ? 13.148 4.738 -0.605 1 91 13 GLU B CA 1
ATOM 930 C C . GLU B 1 13 ? 13.148 5.484 -1.936 1 91 13 GLU B C 1
ATOM 932 O O . GLU B 1 13 ? 13.18 6.715 -1.961 1 91 13 GLU B O 1
ATOM 937 N N . ASN B 1 14 ? 12.984 4.773 -3.023 1 89.88 14 ASN B N 1
ATOM 938 C CA . ASN B 1 14 ? 13.141 5.438 -4.312 1 89.88 14 ASN B CA 1
ATOM 939 C C . ASN B 1 14 ? 11.789 5.715 -4.965 1 89.88 14 ASN B C 1
ATOM 941 O O . ASN B 1 14 ? 11.727 6.156 -6.113 1 89.88 14 ASN B O 1
ATOM 945 N N . CYS B 1 15 ? 10.812 5.406 -4.289 1 93.56 15 CYS B N 1
ATOM 946 C CA . CYS B 1 15 ? 9.477 5.711 -4.797 1 93.56 15 CYS B CA 1
ATOM 947 C C . CYS B 1 15 ? 9.109 7.168 -4.527 1 93.56 15 CYS B C 1
ATOM 949 O O . CYS B 1 15 ? 9.523 7.738 -3.518 1 93.56 15 CYS B O 1
ATOM 951 N N . THR B 1 16 ? 8.266 7.797 -5.461 1 93.25 16 THR B N 1
ATOM 952 C CA . THR B 1 16 ? 8.016 9.227 -5.277 1 93.25 16 THR B CA 1
ATOM 953 C C . THR B 1 16 ? 6.523 9.531 -5.379 1 93.25 16 THR B C 1
ATOM 955 O O . THR B 1 16 ? 6.078 10.609 -4.977 1 93.25 16 THR B O 1
ATOM 958 N N . ILE B 1 17 ? 5.812 8.711 -6.078 1 94.06 17 ILE B N 1
ATOM 959 C CA . ILE B 1 17 ? 4.383 8.945 -6.246 1 94.06 17 ILE B CA 1
ATOM 960 C C . ILE B 1 17 ? 3.637 7.609 -6.219 1 94.06 17 ILE B C 1
ATOM 962 O O . ILE B 1 17 ? 4.121 6.609 -6.754 1 94.06 17 ILE B O 1
ATOM 966 N N . GLY B 1 18 ? 2.422 7.609 -5.672 1 95.25 18 GLY B N 1
ATOM 967 C CA . GLY B 1 18 ? 1.579 6.426 -5.676 1 95.25 18 GLY B CA 1
ATOM 968 C C . GLY B 1 18 ? 0.12 6.73 -5.395 1 95.25 18 GLY B C 1
ATOM 969 O O . GLY B 1 18 ? -0.23 7.867 -5.066 1 95.25 18 GLY B O 1
ATOM 970 N N . ASN B 1 19 ? -0.729 5.676 -5.52 1 95.94 19 ASN B N 1
ATOM 971 C CA . ASN B 1 19 ? -2.172 5.824 -5.352 1 95.94 19 ASN B CA 1
ATOM 972 C C . ASN B 1 19 ? -2.748 4.715 -4.477 1 95.94 19 ASN B C 1
ATOM 974 O O . ASN B 1 19 ? -2.318 3.562 -4.562 1 95.94 19 ASN B O 1
ATOM 978 N N . VAL B 1 20 ? -3.721 5.062 -3.717 1 96.5 20 VAL B N 1
ATOM 979 C CA . VAL B 1 20 ? -4.441 4.113 -2.873 1 96.5 20 VAL B CA 1
ATOM 980 C C . VAL B 1 20 ? -5.941 4.238 -3.121 1 96.5 20 VAL B C 1
ATOM 982 O O . VAL B 1 20 ? -6.512 5.324 -2.994 1 96.5 20 VAL B O 1
ATOM 985 N N . ASP B 1 21 ? -6.586 3.223 -3.514 1 94.88 21 ASP B N 1
ATOM 986 C CA . ASP B 1 21 ? -8.039 3.078 -3.547 1 94.88 21 ASP B CA 1
ATOM 987 C C . ASP B 1 21 ? -8.523 2.146 -2.438 1 94.88 21 ASP B C 1
ATOM 989 O O . ASP B 1 21 ? -8.156 0.97 -2.404 1 94.88 21 ASP B O 1
ATOM 993 N N . TRP B 1 22 ? -9.305 2.611 -1.64 1 94.5 22 TRP B N 1
ATOM 994 C CA . TRP B 1 22 ? -9.758 1.917 -0.439 1 94.5 22 TRP B CA 1
ATOM 995 C C . TRP B 1 22 ? -11.273 1.74 -0.453 1 94.5 22 TRP B C 1
ATOM 997 O O . TRP B 1 22 ? -12.016 2.668 -0.124 1 94.5 22 TRP B O 1
ATOM 1007 N N . ASN B 1 23 ? -11.75 0.518 -0.794 1 91.88 23 ASN B N 1
ATOM 1008 C CA . ASN B 1 23 ? -13.172 0.189 -0.782 1 91.88 23 ASN B CA 1
ATOM 1009 C C . ASN B 1 23 ? -13.617 -0.323 0.584 1 91.88 23 ASN B C 1
ATOM 1011 O O . ASN B 1 23 ? -12.891 -1.075 1.237 1 91.88 23 ASN B O 1
ATOM 1015 N N . TYR B 1 24 ? -14.805 0.219 1.002 1 90.25 24 TYR B N 1
ATOM 1016 C CA . TYR B 1 24 ? -15.352 -0.15 2.303 1 90.25 24 TYR B CA 1
ATOM 1017 C C . TYR B 1 24 ? -14.32 0.067 3.408 1 90.25 24 TYR B C 1
ATOM 1019 O O . TYR B 1 24 ? -14.047 -0.84 4.195 1 90.25 24 TYR B O 1
ATOM 1027 N N . PRO B 1 25 ? -13.82 1.257 3.461 1 90.75 25 PRO B N 1
ATOM 1028 C CA . PRO B 1 25 ? -12.695 1.55 4.352 1 90.75 25 PRO B CA 1
ATOM 1029 C C . PRO B 1 25 ? -13.039 1.343 5.824 1 90.75 25 PRO B C 1
ATOM 1031 O O . PRO B 1 25 ? -14.133 1.709 6.266 1 90.75 25 PRO B O 1
ATOM 1034 N N . ARG B 1 26 ? -12.078 0.645 6.469 1 88.62 26 ARG B N 1
ATOM 1035 C CA . ARG B 1 26 ? -12.133 0.504 7.918 1 88.62 26 ARG B CA 1
ATOM 1036 C C . ARG B 1 26 ? -10.742 0.609 8.531 1 88.62 26 ARG B C 1
ATOM 1038 O O . ARG B 1 26 ? -9.758 0.168 7.934 1 88.62 26 ARG B O 1
ATOM 1045 N N . GLY B 1 27 ? -10.805 1.14 9.836 1 91.56 27 GLY B N 1
ATOM 1046 C CA . GLY B 1 27 ? -9.539 1.223 10.547 1 91.56 27 GLY B CA 1
ATOM 1047 C C . GLY B 1 27 ? -8.617 2.307 10.008 1 91.56 27 GLY B C 1
ATOM 1048 O O . GLY B 1 27 ? -9.062 3.432 9.758 1 91.56 27 GLY B O 1
ATOM 1049 N N . VAL B 1 28 ? -7.277 1.911 10 1 95.94 28 VAL B N 1
ATOM 1050 C CA . VAL B 1 28 ? -6.32 2.945 9.617 1 95.94 28 VAL B CA 1
ATOM 1051 C C . VAL B 1 28 ? -5.242 2.344 8.719 1 95.94 28 VAL B C 1
ATOM 1053 O O . VAL B 1 28 ? -4.965 1.146 8.789 1 95.94 28 VAL B O 1
ATOM 1056 N N . ILE B 1 29 ? -4.688 3.172 7.875 1 96.75 29 ILE B N 1
ATOM 1057 C CA . ILE B 1 29 ? -3.469 2.877 7.125 1 96.75 29 ILE B CA 1
ATOM 1058 C C . ILE B 1 29 ? -2.324 3.752 7.637 1 96.75 29 ILE B C 1
ATOM 1060 O O . ILE B 1 29 ? -2.48 4.965 7.781 1 96.75 29 ILE B O 1
ATOM 1064 N N . LEU B 1 30 ? -1.267 3.121 7.98 1 97.62 30 LEU B N 1
ATOM 1065 C CA . LEU B 1 30 ? -0.035 3.863 8.234 1 97.62 30 LEU B CA 1
ATOM 1066 C C . LEU B 1 30 ? 0.883 3.816 7.016 1 97.62 30 LEU B C 1
ATOM 1068 O O . LEU B 1 30 ? 1.358 2.746 6.629 1 97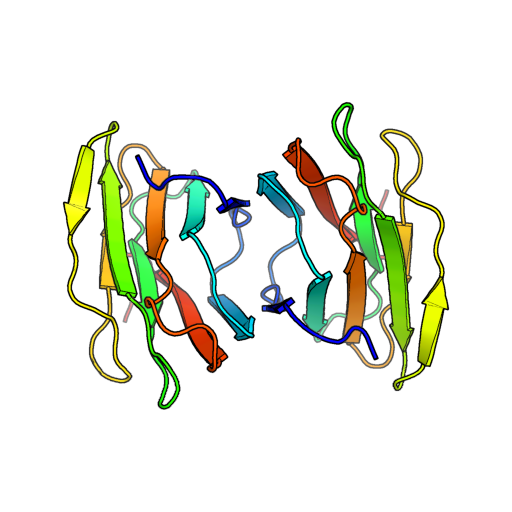.62 30 LEU B O 1
ATOM 1072 N N . LEU B 1 31 ? 1.118 4.973 6.367 1 98.12 31 LEU B N 1
ATOM 1073 C CA . LEU B 1 31 ? 2.141 5.129 5.34 1 98.12 31 LEU B CA 1
ATOM 1074 C C . LEU B 1 31 ? 3.432 5.68 5.934 1 98.12 31 LEU B C 1
ATOM 1076 O O . LEU B 1 31 ? 3.406 6.656 6.688 1 98.12 31 LEU B O 1
ATOM 1080 N N . HIS B 1 32 ? 4.527 5.008 5.602 1 97.56 32 HIS B N 1
ATOM 1081 C CA . HIS B 1 32 ? 5.777 5.559 6.121 1 97.56 32 HIS B CA 1
ATOM 1082 C C . HIS B 1 32 ? 6.93 5.316 5.156 1 97.56 32 HIS B C 1
ATOM 1084 O O . HIS B 1 32 ? 6.906 4.355 4.383 1 97.56 32 HIS B O 1
ATOM 1090 N N . LEU B 1 33 ? 7.961 6.156 5.254 1 96.75 33 LEU B N 1
ATOM 1091 C CA . LEU B 1 33 ? 9.117 6.176 4.359 1 96.75 33 LEU B CA 1
ATOM 1092 C C . LEU B 1 33 ? 10.383 6.574 5.109 1 96.75 33 LEU B C 1
ATOM 1094 O O . LEU B 1 33 ? 10.344 7.469 5.961 1 96.75 33 LEU B O 1
ATOM 1098 N N . THR B 1 34 ? 11.414 5.887 4.859 1 96.31 34 THR B N 1
ATOM 1099 C CA . THR B 1 34 ? 12.758 6.246 5.316 1 96.31 34 THR B CA 1
ATOM 1100 C C . THR B 1 34 ? 13.688 6.473 4.133 1 96.31 34 THR B C 1
ATOM 1102 O O . THR B 1 34 ? 13.766 5.637 3.23 1 96.31 34 THR B O 1
ATOM 1105 N N . ARG B 1 35 ? 14.312 7.57 4.121 1 94.31 35 ARG B N 1
ATOM 1106 C CA . ARG B 1 35 ? 15.258 7.859 3.049 1 94.31 35 ARG B CA 1
ATOM 1107 C C . ARG B 1 35 ? 16.562 8.43 3.609 1 94.31 35 ARG B C 1
ATOM 1109 O O . ARG B 1 35 ? 16.547 9.125 4.625 1 94.31 35 ARG B O 1
ATOM 1116 N N . ALA B 1 36 ? 17.594 8.078 2.883 1 93.56 36 ALA B N 1
ATOM 1117 C CA . ALA B 1 36 ? 18.891 8.648 3.236 1 93.56 36 ALA B CA 1
ATOM 1118 C C . ALA B 1 36 ? 19 10.086 2.754 1 93.56 36 ALA B C 1
ATOM 1120 O O . ALA B 1 36 ? 19.703 10.898 3.363 1 93.56 36 ALA B O 1
ATOM 1121 N N . ASP B 1 37 ? 18.219 10.453 1.736 1 91.38 37 ASP B N 1
ATOM 1122 C CA . ASP B 1 37 ? 18.375 11.758 1.104 1 91.38 37 ASP B CA 1
ATOM 1123 C C . ASP B 1 37 ? 17.453 12.789 1.748 1 91.38 37 ASP B C 1
ATOM 1125 O O . ASP B 1 37 ? 16.641 13.414 1.065 1 91.38 37 ASP B O 1
ATOM 1129 N N . SER B 1 38 ? 17.641 13.164 2.922 1 94 38 SER B N 1
ATOM 1130 C CA . SER B 1 38 ? 16.953 14.211 3.672 1 94 38 SER B CA 1
ATOM 1131 C C . SER B 1 38 ? 17.484 15.594 3.303 1 94 38 SER B C 1
ATOM 1133 O O . SER B 1 38 ? 18.641 15.742 2.912 1 94 38 SER B O 1
ATOM 1135 N N . PRO B 1 39 ? 16.531 16.656 3.295 1 96.81 39 PRO B N 1
ATOM 1136 C CA . PRO B 1 39 ? 15.148 16.656 3.773 1 96.81 39 PRO B CA 1
ATOM 1137 C C . PRO B 1 39 ? 14.141 16.328 2.67 1 96.81 39 PRO B C 1
ATOM 1139 O O . PRO B 1 39 ? 14.414 16.578 1.492 1 96.81 39 PRO B O 1
ATOM 1142 N N . TYR B 1 40 ? 13.016 15.742 2.988 1 97.31 40 TYR B N 1
ATOM 1143 C CA . TYR B 1 40 ? 11.891 15.523 2.088 1 97.31 40 TYR B CA 1
ATOM 1144 C C . TYR B 1 40 ? 10.562 15.648 2.83 1 97.31 40 TYR B C 1
ATOM 1146 O O . TYR B 1 40 ? 10.539 15.734 4.059 1 97.31 40 TYR B O 1
ATOM 1154 N N . GLN B 1 41 ? 9.469 15.812 2.035 1 98 41 GLN B N 1
ATOM 1155 C CA . GLN B 1 41 ? 8.125 15.758 2.598 1 98 41 GLN B CA 1
ATOM 1156 C C . GLN B 1 41 ? 7.328 14.594 2.01 1 98 41 GLN B C 1
ATOM 1158 O O . GLN B 1 41 ? 7.414 14.32 0.811 1 98 41 GLN B O 1
ATOM 1163 N N . LEU B 1 42 ? 6.734 13.914 2.852 1 98.12 42 LEU B N 1
ATOM 1164 C CA . LEU B 1 42 ? 5.695 12.969 2.449 1 98.12 42 LEU B CA 1
ATOM 1165 C C . LEU B 1 42 ? 4.316 13.617 2.512 1 98.12 42 LEU B C 1
ATOM 1167 O O . LEU B 1 42 ? 3.904 14.109 3.564 1 98.12 42 LEU B O 1
ATOM 1171 N N . CYS B 1 43 ? 3.617 13.57 1.335 1 98.44 43 CYS B N 1
ATOM 1172 C CA . CYS B 1 43 ? 2.355 14.297 1.247 1 98.44 43 CYS B CA 1
ATOM 1173 C C . CYS B 1 43 ? 1.245 13.398 0.719 1 98.44 43 CYS B C 1
ATOM 1175 O O . CYS B 1 43 ? 1.502 12.477 -0.057 1 98.44 43 CYS B O 1
ATOM 1177 N N . LEU B 1 44 ? 0.009 13.703 1.213 1 98.75 44 LEU B N 1
ATOM 1178 C CA . LEU B 1 44 ? -1.192 13.117 0.628 1 98.75 44 LEU B CA 1
ATOM 1179 C C . LEU B 1 44 ? -1.918 14.133 -0.25 1 98.75 44 LEU B C 1
ATOM 1181 O O . LEU B 1 44 ? -2.018 15.312 0.105 1 98.75 44 LEU B O 1
ATOM 1185 N N . GLN B 1 45 ? -2.35 13.711 -1.363 1 98.31 45 GLN B N 1
ATOM 1186 C CA . GLN B 1 45 ? -3.16 14.5 -2.281 1 98.31 45 GLN B CA 1
ATOM 1187 C C . GLN B 1 45 ? -4.539 13.883 -2.477 1 98.31 45 GLN B C 1
ATOM 1189 O O . GLN B 1 45 ? -4.652 12.719 -2.867 1 98.31 45 GLN B O 1
ATOM 1194 N N . GLY B 1 46 ? -5.59 14.711 -2.275 1 98.12 46 GLY B N 1
ATOM 1195 C CA . GLY B 1 46 ? -6.953 14.242 -2.439 1 98.12 46 GLY B CA 1
ATOM 1196 C C . GLY B 1 46 ? -7.426 14.266 -3.881 1 98.12 46 GLY B C 1
ATOM 1197 O O . GLY B 1 46 ? -6.801 14.898 -4.73 1 98.12 46 GLY B O 1
ATOM 1198 N N . THR B 1 47 ? -8.445 13.469 -4.117 1 97.19 47 THR B N 1
ATOM 1199 C CA . THR B 1 47 ? -9.219 13.508 -5.355 1 97.19 47 THR B CA 1
ATOM 1200 C C . THR B 1 47 ? -10.664 13.914 -5.082 1 97.19 47 THR B C 1
ATOM 1202 O O . THR B 1 47 ? -10.992 14.328 -3.971 1 97.19 47 THR B O 1
ATOM 1205 N N . TRP B 1 48 ? -11.531 13.836 -6.129 1 95.75 48 TRP B N 1
ATOM 1206 C CA . TRP B 1 48 ? -12.953 14.141 -5.973 1 95.75 48 TRP B CA 1
ATOM 1207 C C . TRP B 1 48 ? -13.633 13.117 -5.066 1 95.75 48 TRP B C 1
ATOM 1209 O O . TRP B 1 48 ? -14.664 13.398 -4.461 1 95.75 48 TRP B O 1
ATOM 1219 N N . THR B 1 49 ? -13.086 11.945 -4.918 1 95.38 49 THR B N 1
ATOM 1220 C CA . THR B 1 49 ? -13.75 10.867 -4.188 1 95.38 49 THR B CA 1
ATOM 1221 C C . THR B 1 49 ? -13.102 10.656 -2.824 1 95.38 49 THR B C 1
ATOM 1223 O O . THR B 1 49 ? -13.414 9.695 -2.123 1 95.38 49 THR B O 1
ATOM 1226 N N . THR B 1 50 ? -12.156 11.602 -2.533 1 96.62 50 THR B N 1
ATOM 1227 C CA . THR B 1 50 ? -11.484 11.461 -1.244 1 96.62 50 THR B CA 1
ATOM 1228 C C . THR B 1 50 ? -12.453 11.766 -0.101 1 96.62 50 THR B C 1
ATOM 1230 O O . THR B 1 50 ? -13.016 12.859 -0.035 1 96.62 50 THR B O 1
ATOM 1233 N N . ASN B 1 51 ? -12.672 10.789 0.75 1 95.94 51 ASN B N 1
ATOM 1234 C CA . ASN B 1 51 ? -13.477 10.844 1.966 1 95.94 51 ASN B CA 1
ATOM 1235 C C . ASN B 1 51 ? -12.812 10.094 3.115 1 95.94 51 ASN B C 1
ATOM 1237 O O . ASN B 1 51 ? -13.078 8.906 3.324 1 95.94 51 ASN B O 1
ATOM 1241 N N . LEU B 1 52 ? -12.031 10.82 3.859 1 96.62 52 LEU B N 1
ATOM 1242 C CA . LEU B 1 52 ? -11.242 10.234 4.945 1 96.62 52 LEU B CA 1
ATOM 1243 C C . LEU B 1 52 ? -11.742 10.734 6.301 1 96.62 52 LEU B C 1
ATOM 1245 O O . LEU B 1 52 ? -12.25 11.852 6.406 1 96.62 52 LEU B O 1
ATOM 1249 N N . GLY B 1 53 ? -11.633 9.875 7.27 1 97.06 53 GLY B N 1
ATOM 1250 C CA . GLY B 1 53 ? -12 10.258 8.625 1 97.06 53 GLY B CA 1
ATOM 1251 C C . GLY B 1 53 ? -10.984 11.18 9.281 1 97.06 53 GLY B C 1
ATOM 1252 O O . GLY B 1 53 ? -11.328 11.953 10.172 1 97.06 53 GLY B O 1
ATOM 1253 N N . GLY B 1 54 ? -9.711 10.992 8.883 1 97.75 54 GLY B N 1
ATOM 1254 C CA . GLY B 1 54 ? -8.664 11.82 9.453 1 97.75 54 GLY B CA 1
ATOM 1255 C C . GLY B 1 54 ? -7.293 11.539 8.875 1 97.75 54 GLY B C 1
ATOM 1256 O O . GLY B 1 54 ? -7.055 10.461 8.328 1 97.75 54 GLY B O 1
ATOM 1257 N N . VAL B 1 55 ? -6.441 12.602 9.016 1 98.69 55 VAL B N 1
ATOM 1258 C CA . VAL B 1 55 ? -5.027 12.477 8.68 1 98.69 55 VAL B CA 1
ATOM 1259 C C . VAL B 1 55 ? -4.18 13.07 9.805 1 98.69 55 VAL B C 1
ATOM 1261 O O . VAL B 1 55 ? -4.512 14.125 10.352 1 98.69 55 VAL B O 1
ATOM 1264 N N . SER B 1 56 ? -3.107 12.328 10.117 1 98.75 56 SER B N 1
ATOM 1265 C CA . SER B 1 56 ? -2.176 12.852 11.117 1 98.75 56 SER B CA 1
ATOM 1266 C C . SER B 1 56 ? -0.736 12.477 10.773 1 98.75 56 SER B C 1
ATOM 1268 O O . SER B 1 56 ? -0.492 11.461 10.117 1 98.75 56 SER B O 1
ATOM 1270 N N . LYS B 1 57 ? 0.095 13.344 11.234 1 98.75 57 LYS B N 1
ATOM 1271 C CA . LYS B 1 57 ? 1.506 12.977 11.172 1 98.75 57 LYS B CA 1
ATOM 1272 C C . LYS B 1 57 ? 1.978 12.398 12.508 1 98.75 57 LYS B C 1
ATOM 1274 O O . LYS B 1 57 ? 1.449 12.75 13.562 1 98.75 57 LYS B O 1
ATOM 1279 N N . VAL B 1 58 ? 2.898 11.5 12.445 1 97.75 58 VAL B N 1
ATOM 1280 C CA . VAL B 1 58 ? 3.461 10.875 13.641 1 97.75 58 VAL B CA 1
ATOM 1281 C C . VAL B 1 58 ? 4.957 11.18 13.727 1 97.75 58 VAL B C 1
ATOM 1283 O O . VAL B 1 58 ? 5.73 10.766 12.859 1 97.75 58 VAL B O 1
ATOM 1286 N N . VAL B 1 59 ? 5.402 11.922 14.703 1 97.06 59 VAL B N 1
ATOM 1287 C CA . VAL B 1 59 ? 6.805 12.266 14.93 1 97.06 59 VAL B CA 1
ATOM 1288 C C . VAL B 1 59 ? 7.211 11.875 16.344 1 97.06 59 VAL B C 1
ATOM 1290 O O . VAL B 1 59 ? 6.609 12.328 17.328 1 97.06 59 VAL B O 1
ATOM 1293 N N . ASN B 1 60 ? 8.164 11.016 16.469 1 95.06 60 ASN B N 1
ATOM 1294 C CA . ASN B 1 60 ? 8.656 10.555 17.75 1 95.06 60 ASN B CA 1
ATOM 1295 C C . ASN B 1 60 ? 7.523 10.078 18.656 1 95.06 60 ASN B C 1
ATOM 1297 O O . ASN B 1 60 ? 7.43 10.492 19.812 1 95.06 60 ASN B O 1
ATOM 1301 N N . GLY B 1 61 ? 6.637 9.398 18.031 1 94.31 61 GLY B N 1
ATOM 1302 C CA . GLY B 1 61 ? 5.551 8.773 18.766 1 94.31 61 GLY B CA 1
ATOM 1303 C C . GLY B 1 61 ? 4.402 9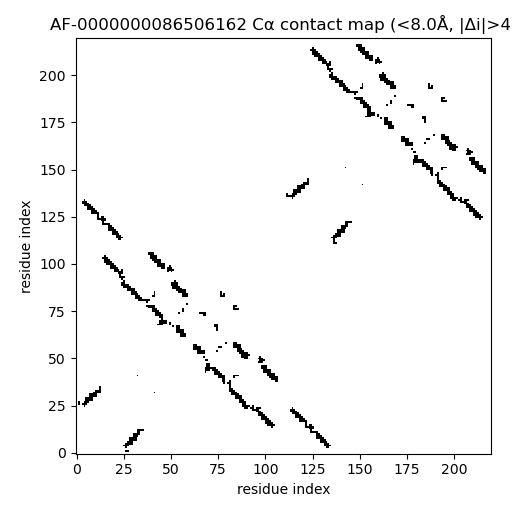.727 19.047 1 94.31 61 GLY B C 1
ATOM 1304 O O . GLY B 1 61 ? 3.381 9.32 19.609 1 94.31 61 GLY B O 1
ATOM 1305 N N . VAL B 1 62 ? 4.578 10.984 18.656 1 97.5 62 VAL B N 1
ATOM 1306 C CA . VAL B 1 62 ? 3.531 11.977 18.891 1 97.5 62 VAL B CA 1
ATOM 1307 C C . VAL B 1 62 ? 2.697 12.156 17.625 1 97.5 62 VAL B C 1
ATOM 1309 O O . VAL B 1 62 ? 3.24 12.406 16.547 1 97.5 62 VAL B O 1
ATOM 1312 N N . GLU B 1 63 ? 1.401 11.992 17.75 1 97.19 63 GLU B N 1
ATOM 1313 C CA . GLU B 1 63 ? 0.473 12.172 16.641 1 97.19 63 GLU B CA 1
ATOM 1314 C C . GLU B 1 63 ? -0.072 13.594 16.594 1 97.19 63 GLU B C 1
ATOM 1316 O O . GLU B 1 63 ? -0.55 14.117 17.609 1 97.19 63 GLU B O 1
ATOM 1321 N N . THR B 1 64 ? 0.045 14.32 15.5 1 98.44 64 THR B N 1
ATOM 1322 C CA . THR B 1 64 ? -0.51 15.656 15.273 1 98.44 64 THR B CA 1
ATOM 1323 C C . THR B 1 64 ? -1.514 15.633 14.125 1 98.44 64 THR B C 1
ATOM 1325 O O . THR B 1 64 ? -1.184 15.211 13.008 1 98.44 64 THR B O 1
ATOM 1328 N N . VAL B 1 65 ? -2.717 16.141 14.391 1 98.56 65 VAL B N 1
ATOM 1329 C CA . VAL B 1 65 ? -3.789 16.125 13.398 1 98.56 65 VAL B CA 1
ATOM 1330 C C . VAL B 1 65 ? -3.49 17.156 12.305 1 98.56 65 VAL B C 1
ATOM 1332 O O . VAL B 1 65 ? -3.043 18.266 12.594 1 98.56 65 VAL B O 1
ATOM 1335 N N . LEU B 1 66 ? -3.707 16.672 11.086 1 98.75 66 LEU B N 1
ATOM 1336 C CA . LEU B 1 66 ? -3.537 17.531 9.914 1 98.75 66 LEU B CA 1
ATOM 1337 C C . LEU B 1 66 ? -4.875 17.766 9.219 1 98.75 66 LEU B C 1
ATOM 1339 O O . LEU B 1 66 ? -5.809 16.984 9.375 1 98.75 66 LEU B O 1
ATOM 1343 N N . PRO B 1 67 ? -4.988 18.891 8.445 1 98.5 67 PRO B N 1
ATOM 1344 C CA . PRO B 1 67 ? -6.191 19.031 7.621 1 98.5 67 PRO B CA 1
ATOM 1345 C C . PRO B 1 67 ? -6.336 17.906 6.598 1 98.5 67 PRO B C 1
ATOM 1347 O O . PRO B 1 67 ? -5.336 17.375 6.113 1 98.5 67 PRO B O 1
ATOM 1350 N N . LEU B 1 68 ? -7.586 17.594 6.27 1 98.62 68 LEU B N 1
ATOM 1351 C CA . LEU B 1 68 ? -7.828 16.594 5.234 1 98.62 68 LEU B CA 1
ATOM 1352 C C . LEU B 1 68 ? -7.363 17.094 3.873 1 98.62 68 LEU B C 1
ATOM 1354 O O . LEU B 1 68 ? -7.562 18.266 3.543 1 98.62 68 LEU B O 1
ATOM 1358 N N . PRO B 1 69 ? -6.695 16.219 3.16 1 98.62 69 PRO B N 1
ATOM 1359 C CA . PRO B 1 69 ? -6.254 16.641 1.832 1 98.62 69 PRO B CA 1
ATOM 1360 C C . PRO B 1 69 ? -7.414 16.859 0.863 1 98.62 69 PRO B C 1
ATOM 1362 O O . PRO B 1 69 ? -8.438 16.172 0.959 1 98.62 69 PRO B O 1
ATOM 1365 N N . THR B 1 70 ? -7.32 17.75 -0.018 1 98.06 70 THR B N 1
ATOM 1366 C CA . THR B 1 70 ? -8.203 17.969 -1.157 1 98.06 70 THR B CA 1
ATOM 1367 C C . THR B 1 70 ? -7.41 17.984 -2.461 1 98.06 70 THR B C 1
ATOM 1369 O O . THR B 1 70 ? -6.203 17.734 -2.463 1 98.06 70 THR B O 1
ATOM 1372 N N . ARG B 1 71 ? -8.211 18.234 -3.496 1 97.12 71 ARG B N 1
ATOM 1373 C CA . ARG B 1 71 ? -7.539 18.359 -4.785 1 97.12 71 ARG B CA 1
ATOM 1374 C C . ARG B 1 71 ? -6.605 19.562 -4.805 1 97.12 71 ARG B C 1
ATOM 1376 O O . ARG B 1 71 ? -5.586 19.562 -5.5 1 97.12 71 ARG B O 1
ATOM 1383 N N . ASP B 1 72 ? -6.84 20.484 -3.914 1 96.94 72 ASP B N 1
ATOM 1384 C CA . ASP B 1 72 ? -6.105 21.734 -3.969 1 96.94 72 ASP B CA 1
ATOM 1385 C C . ASP B 1 72 ? -5.273 21.953 -2.705 1 96.94 72 ASP B C 1
ATOM 1387 O O . ASP B 1 72 ? -4.535 22.922 -2.594 1 96.94 72 ASP B O 1
ATOM 1391 N N . SER B 1 73 ? -5.418 21.156 -1.745 1 97.31 73 SER B N 1
ATOM 1392 C CA . SER B 1 73 ? -4.73 21.328 -0.467 1 97.31 73 SER B CA 1
ATOM 1393 C C . SER B 1 73 ? -4.109 20 -0.007 1 97.31 73 SER B C 1
ATOM 1395 O O . SER B 1 73 ? -4.82 19.031 0.223 1 97.31 73 SER B O 1
ATOM 1397 N N . LEU B 1 74 ? -2.781 20.047 0.158 1 97.94 74 LEU B N 1
ATOM 1398 C CA . 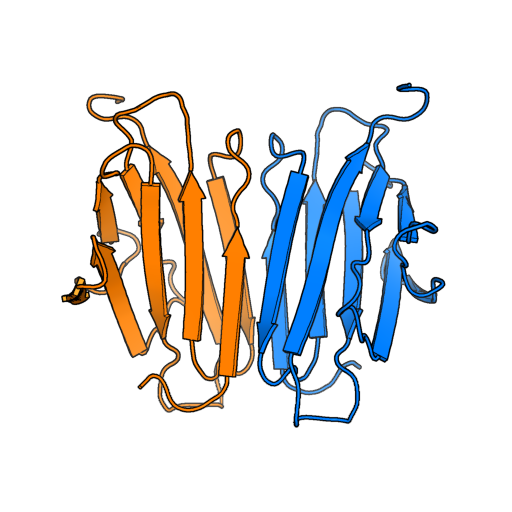LEU B 1 74 ? -2.033 18.844 0.534 1 97.94 74 LEU B CA 1
ATOM 1399 C C . LEU B 1 74 ? -1.932 18.719 2.051 1 97.94 74 LEU B C 1
ATOM 1401 O O . LEU B 1 74 ? -1.976 19.734 2.764 1 97.94 74 LEU B O 1
ATOM 1405 N N . SER B 1 75 ? -1.869 17.484 2.537 1 98.56 75 SER B N 1
ATOM 1406 C CA . SER B 1 75 ? -1.413 17.172 3.887 1 98.56 75 SER B CA 1
ATOM 1407 C C . SER B 1 75 ? 0.019 16.641 3.877 1 98.56 75 SER B C 1
ATOM 1409 O O . SER B 1 75 ? 0.292 15.578 3.314 1 98.56 75 SER B O 1
ATOM 1411 N N . CYS B 1 76 ? 0.874 17.328 4.59 1 98.06 76 CYS B N 1
ATOM 1412 C CA . CYS B 1 76 ? 2.281 16.984 4.438 1 98.06 76 CYS B CA 1
ATOM 1413 C C . CYS B 1 76 ? 2.967 16.859 5.793 1 98.06 76 CYS B C 1
ATOM 1415 O O . CYS B 1 76 ? 2.576 17.516 6.75 1 98.06 76 CYS B O 1
ATOM 1417 N N . THR B 1 77 ? 3.93 16.047 5.852 1 98.31 77 THR B N 1
ATOM 1418 C CA . THR B 1 77 ? 4.852 15.977 6.98 1 98.31 77 THR B CA 1
ATOM 1419 C C . THR B 1 77 ? 6.301 16.016 6.496 1 98.31 77 THR B C 1
ATOM 1421 O O . THR B 1 77 ? 6.641 15.375 5.496 1 98.31 77 THR B O 1
ATOM 1424 N N . GLU B 1 78 ? 7.121 16.828 7.18 1 97.19 78 GLU B N 1
ATOM 1425 C CA . GLU B 1 78 ? 8.562 16.797 6.938 1 97.19 78 GLU B CA 1
ATOM 1426 C C . GLU B 1 78 ? 9.211 15.602 7.617 1 97.19 78 GLU B C 1
ATOM 1428 O O . GLU B 1 78 ? 8.766 15.164 8.68 1 97.19 78 GLU B O 1
ATOM 1433 N N . ASP B 1 79 ? 10.266 15.102 6.945 1 98.06 79 ASP B N 1
ATOM 1434 C CA . ASP B 1 79 ? 10.977 14 7.59 1 98.06 79 ASP B CA 1
ATOM 1435 C C . ASP B 1 79 ? 11.773 14.492 8.797 1 98.06 79 ASP B C 1
ATOM 1437 O O . ASP B 1 79 ? 12.195 15.648 8.844 1 98.06 79 ASP B O 1
ATOM 1441 N N . VAL B 1 80 ? 11.82 13.734 9.867 1 97.5 80 VAL B N 1
ATOM 1442 C CA . VAL B 1 80 ? 12.719 13.891 11.008 1 97.5 80 VAL B CA 1
ATOM 1443 C C . VAL B 1 80 ? 13.703 12.719 11.047 1 97.5 80 VAL B C 1
ATOM 1445 O O . VAL B 1 80 ? 13.289 11.555 11.125 1 97.5 80 VAL B O 1
ATOM 1448 N N . ASP B 1 81 ? 15.016 13.031 10.891 1 96.94 81 ASP B N 1
ATOM 1449 C CA . ASP B 1 81 ? 16.062 12.008 10.883 1 96.94 81 ASP B CA 1
ATOM 1450 C C . ASP B 1 81 ? 15.797 10.969 9.797 1 96.94 81 ASP B C 1
ATOM 1452 O O . ASP B 1 81 ? 15.906 9.766 10.039 1 96.94 81 ASP B O 1
ATOM 1456 N N . GLY B 1 82 ? 15.312 11.383 8.688 1 97.69 82 GLY B N 1
ATOM 1457 C CA . GLY B 1 82 ? 15.148 10.562 7.496 1 97.69 82 GLY B CA 1
ATOM 1458 C C . GLY B 1 82 ? 13.836 9.805 7.469 1 97.69 82 GLY B C 1
ATOM 1459 O O . GLY B 1 82 ? 13.578 9.023 6.551 1 97.69 82 GLY B O 1
ATOM 1460 N N . LYS B 1 83 ? 12.953 10.094 8.492 1 98.31 83 LYS B N 1
ATOM 1461 C CA . LYS B 1 83 ? 11.727 9.305 8.594 1 98.31 83 LYS B CA 1
ATOM 1462 C C . LYS B 1 83 ? 10.492 10.188 8.484 1 98.31 83 LYS B C 1
ATOM 1464 O O . LYS B 1 83 ? 10.453 11.281 9.047 1 98.31 83 LYS B O 1
ATOM 1469 N N . ALA B 1 84 ? 9.539 9.82 7.711 1 98.44 84 ALA B N 1
ATOM 1470 C CA . ALA B 1 84 ? 8.227 10.469 7.633 1 98.44 84 ALA B CA 1
ATOM 1471 C C . ALA B 1 84 ? 7.102 9.445 7.746 1 98.44 84 ALA B C 1
ATOM 1473 O O . ALA B 1 84 ? 7.203 8.344 7.203 1 98.44 84 ALA B O 1
ATOM 1474 N N . ARG B 1 85 ? 6.047 9.836 8.461 1 98.56 85 ARG B N 1
ATOM 1475 C CA . ARG B 1 85 ? 4.941 8.93 8.742 1 98.56 85 ARG B CA 1
ATOM 1476 C C . ARG B 1 85 ? 3.605 9.664 8.703 1 98.56 85 ARG B C 1
ATOM 1478 O O . ARG B 1 85 ? 3.438 10.688 9.375 1 98.56 85 ARG B O 1
ATOM 1485 N N . LEU B 1 86 ? 2.666 9.148 7.941 1 98.62 86 LEU B N 1
ATOM 1486 C CA . LEU B 1 86 ? 1.304 9.664 7.902 1 98.62 86 LEU B CA 1
ATOM 1487 C C . LEU B 1 86 ? 0.297 8.57 8.242 1 98.62 86 LEU B C 1
ATOM 1489 O O . LEU B 1 86 ? 0.359 7.473 7.691 1 98.62 86 LEU B O 1
ATOM 1493 N N . LEU B 1 87 ? -0.545 8.828 9.188 1 98.31 87 LEU B N 1
ATOM 1494 C CA . LEU B 1 87 ? -1.673 7.969 9.523 1 98.31 87 LEU B CA 1
ATOM 1495 C C . LEU B 1 87 ? -2.953 8.461 8.859 1 98.31 87 LEU B C 1
ATOM 1497 O O . LEU B 1 87 ? -3.289 9.648 8.945 1 98.31 87 LEU B O 1
ATOM 1501 N N . VAL B 1 88 ? -3.656 7.586 8.195 1 98.12 88 VAL B N 1
ATOM 1502 C CA . VAL B 1 88 ? -4.902 7.91 7.508 1 98.12 88 VAL B CA 1
ATOM 1503 C C . VAL B 1 88 ? -6.039 7.059 8.07 1 98.12 88 VAL B C 1
ATOM 1505 O O . VAL B 1 88 ? -5.918 5.832 8.156 1 98.12 88 VAL B O 1
ATOM 1508 N N . SER B 1 89 ? -7.164 7.625 8.414 1 96.31 89 SER B N 1
ATOM 1509 C CA . SER B 1 89 ? -8.266 6.879 9.008 1 96.31 89 SER B CA 1
ATOM 1510 C C . SER B 1 89 ? -9.492 6.883 8.102 1 96.31 89 SER B C 1
ATOM 1512 O O . SER B 1 89 ? -9.758 7.875 7.414 1 96.31 89 SER B O 1
ATOM 1514 N N . ALA B 1 90 ? -10.203 5.766 8.188 1 94.62 90 ALA B N 1
ATOM 1515 C CA . ALA B 1 90 ? -11.477 5.66 7.488 1 94.62 90 ALA B CA 1
ATOM 1516 C C . ALA B 1 90 ? -12.57 6.43 8.219 1 94.62 90 ALA B C 1
ATOM 1518 O O . ALA B 1 90 ? -12.477 6.656 9.43 1 94.62 90 ALA B O 1
ATOM 1519 N N . THR B 1 91 ? -13.555 6.93 7.402 1 94.31 91 THR B N 1
ATOM 1520 C CA . THR B 1 91 ? -14.75 7.453 8.047 1 94.31 91 THR B CA 1
ATOM 1521 C C . THR B 1 91 ? -15.547 6.332 8.703 1 94.31 91 THR B C 1
ATOM 1523 O O . THR B 1 91 ? -15.219 5.152 8.547 1 94.31 91 THR B O 1
ATOM 1526 N N . SER B 1 92 ? -16.578 6.727 9.484 1 89.69 92 SER B N 1
ATOM 1527 C CA . SER B 1 92 ? -17.406 5.73 10.148 1 89.69 92 SER B CA 1
ATOM 1528 C C . SER B 1 92 ? -18.328 5.027 9.164 1 89.69 92 SER B C 1
ATOM 1530 O O . SER B 1 92 ? -18.891 3.969 9.469 1 89.69 92 SER B O 1
ATOM 1532 N N . SER B 1 93 ? -18.375 5.652 7.961 1 82.38 93 SER B N 1
ATOM 1533 C CA . SER B 1 93 ? -19.25 5.07 6.949 1 82.38 93 SER B CA 1
ATOM 1534 C C . SER B 1 93 ? -18.562 3.912 6.23 1 82.38 93 SER B C 1
ATOM 1536 O O . SER B 1 93 ? -17.438 4.051 5.754 1 82.38 93 SER B O 1
ATOM 1538 N N . LEU B 1 94 ? -19.141 2.781 6.258 1 75.81 94 LEU B N 1
ATOM 1539 C CA . LEU B 1 94 ? -18.594 1.596 5.605 1 75.81 94 LEU B CA 1
ATOM 1540 C C . LEU B 1 94 ? -19.188 1.43 4.207 1 75.81 94 LEU B C 1
ATOM 1542 O O . LEU B 1 94 ? -18.766 0.537 3.459 1 75.81 94 LEU B O 1
ATOM 1546 N N . LEU B 1 95 ? -19.953 2.244 3.83 1 78.38 95 LEU B N 1
ATOM 1547 C CA . LEU B 1 95 ? -20.703 2.025 2.598 1 78.38 95 LEU B CA 1
ATOM 1548 C C . LEU B 1 95 ? -20.031 2.715 1.418 1 78.38 95 LEU B C 1
ATOM 1550 O O . LEU B 1 95 ? -20.562 2.695 0.301 1 78.38 95 LEU B O 1
ATOM 1554 N N . TYR B 1 96 ? -18.859 3.17 1.549 1 82.56 96 TYR B N 1
ATOM 1555 C CA . TYR B 1 96 ? -18.281 4.012 0.504 1 82.56 96 TYR B CA 1
ATOM 1556 C C . TYR B 1 96 ? -16.906 3.502 0.082 1 82.56 96 TYR B C 1
ATOM 1558 O O . TYR B 1 96 ? -16.547 2.367 0.392 1 82.56 96 TYR B O 1
ATOM 1566 N N . MET B 1 97 ? -16.344 4.238 -0.89 1 90.25 97 MET B N 1
ATOM 1567 C CA . MET B 1 97 ? -14.977 4.137 -1.375 1 90.25 97 MET B CA 1
ATOM 1568 C C . MET B 1 97 ? -14.258 5.477 -1.261 1 90.25 97 MET B C 1
ATOM 1570 O O . MET B 1 97 ? -14.891 6.531 -1.294 1 90.25 97 MET B O 1
ATOM 1574 N N . THR B 1 98 ? -13.047 5.414 -1.007 1 94.88 98 THR B N 1
ATOM 1575 C CA . THR B 1 98 ? -12.242 6.629 -1.001 1 94.88 98 THR B CA 1
ATOM 1576 C C . THR B 1 98 ? -10.914 6.406 -1.724 1 94.88 98 THR B C 1
ATOM 1578 O O . THR B 1 98 ? -10.469 5.266 -1.881 1 94.88 98 THR B O 1
ATOM 1581 N N . GLU B 1 99 ? -10.391 7.48 -2.242 1 96.56 99 GLU B N 1
ATOM 1582 C CA . GLU B 1 99 ? -9.133 7.449 -2.98 1 96.56 99 GLU B CA 1
ATOM 1583 C C . GLU B 1 99 ? -8.242 8.633 -2.609 1 96.56 99 GLU B C 1
ATOM 1585 O O . GLU B 1 99 ? -8.734 9.734 -2.383 1 96.56 99 GLU B O 1
ATOM 1590 N N . PHE B 1 100 ? -6.891 8.336 -2.605 1 98.06 100 PHE B N 1
ATOM 1591 C CA . PHE B 1 100 ? -5.91 9.406 -2.469 1 98.06 100 PHE B CA 1
ATOM 1592 C C . PHE B 1 100 ? -4.566 8.984 -3.047 1 98.06 100 PHE B C 1
ATOM 1594 O O . PHE B 1 100 ? -4.316 7.797 -3.258 1 98.06 100 PHE B O 1
ATOM 1601 N N . ALA B 1 101 ? -3.74 10.047 -3.326 1 97.75 101 ALA B N 1
ATOM 1602 C CA . ALA B 1 101 ? -2.361 9.812 -3.752 1 97.75 101 ALA B CA 1
ATOM 1603 C C . ALA B 1 101 ? -1.375 10.234 -2.67 1 97.75 101 ALA B C 1
ATOM 1605 O O . ALA B 1 101 ? -1.729 10.992 -1.757 1 97.75 101 ALA B O 1
ATOM 1606 N N .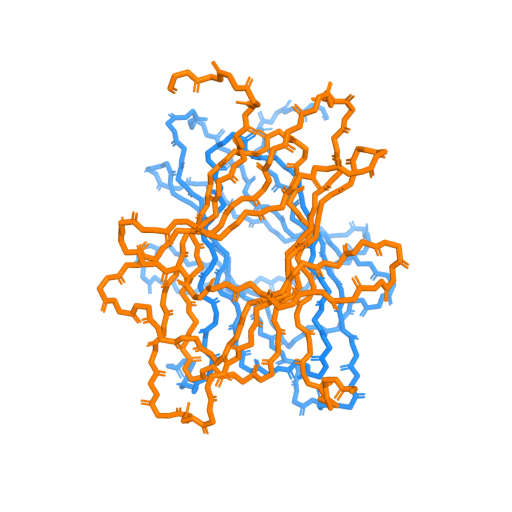 PHE B 1 102 ? -0.204 9.586 -2.705 1 97.88 102 PHE B N 1
ATOM 1607 C CA . PHE B 1 102 ? 0.893 10.156 -1.937 1 97.88 102 PHE B CA 1
ATOM 1608 C C . PHE B 1 102 ? 2.014 10.625 -2.857 1 97.88 102 PHE B C 1
ATOM 1610 O O . PHE B 1 102 ? 2.188 10.086 -3.953 1 97.88 102 PHE B O 1
ATOM 1617 N N . ARG B 1 103 ? 2.789 11.578 -2.359 1 96.75 103 ARG B N 1
ATOM 1618 C CA . ARG B 1 103 ? 3.941 12.156 -3.047 1 96.75 103 ARG B CA 1
ATOM 1619 C C . ARG B 1 103 ? 5.098 12.391 -2.08 1 96.75 103 ARG B C 1
ATOM 1621 O O . ARG B 1 103 ? 4.883 12.781 -0.929 1 96.75 103 ARG B O 1
ATOM 1628 N N . VAL B 1 104 ? 6.211 12.148 -2.582 1 96.38 104 VAL B N 1
ATOM 1629 C CA . VAL B 1 104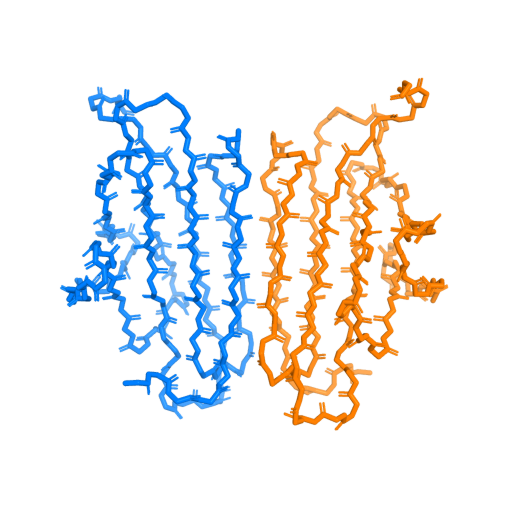 ? 7.422 12.547 -1.868 1 96.38 104 VAL B CA 1
ATOM 1630 C C . VAL B 1 104 ? 8.07 13.734 -2.568 1 96.38 104 VAL B C 1
ATOM 1632 O O . VAL B 1 104 ? 8.43 13.656 -3.744 1 96.38 104 VAL B O 1
ATOM 1635 N N . VAL B 1 105 ? 8.141 14.75 -1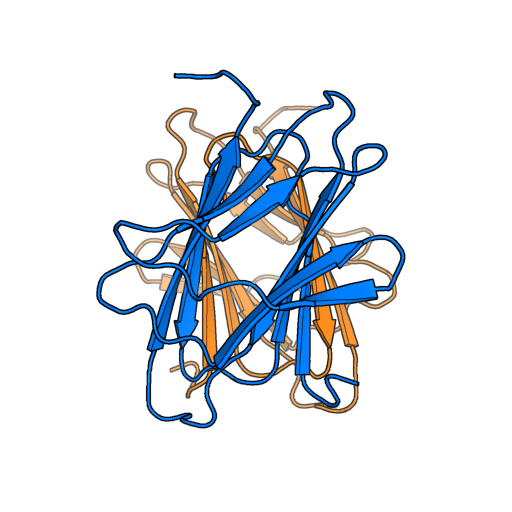.766 1 95.56 105 VAL B N 1
ATOM 1636 C CA . VAL B 1 105 ? 8.594 15.992 -2.379 1 95.56 105 VAL B CA 1
ATOM 1637 C C . VAL B 1 105 ? 9.844 16.5 -1.656 1 95.56 105 VAL B C 1
ATOM 1639 O O . VAL B 1 105 ? 9.953 16.375 -0.434 1 95.56 105 VAL B O 1
ATOM 1642 N N . LYS B 1 106 ? 10.773 16.953 -2.418 1 91.62 106 LYS B N 1
ATOM 1643 C CA . LYS B 1 106 ? 11.945 17.625 -1.861 1 91.62 106 LYS B CA 1
ATOM 1644 C C . LYS B 1 106 ? 11.664 19.109 -1.634 1 91.62 106 LYS B C 1
ATOM 1646 O O . LYS B 1 106 ? 11.062 19.766 -2.482 1 91.62 106 LYS B O 1
ATOM 1651 N N . PRO B 1 107 ? 12 19.562 -0.443 1 84.81 107 PRO B N 1
ATOM 1652 C CA . PRO B 1 107 ? 11.812 21 -0.231 1 84.81 107 PRO B CA 1
ATOM 1653 C C . PRO B 1 107 ? 12.469 21.844 -1.32 1 84.81 107 PRO B C 1
ATOM 1655 O O . PRO B 1 107 ? 13.578 21.531 -1.766 1 84.81 107 PRO B O 1
ATOM 1658 N N . GLY B 1 108 ? 11.727 22.891 -1.675 1 75.38 108 GLY B N 1
ATOM 1659 C CA . GLY B 1 108 ? 12.289 23.812 -2.639 1 75.38 108 GLY B CA 1
ATOM 1660 C C . GLY B 1 108 ? 12.133 23.359 -4.074 1 75.38 108 GLY B C 1
ATOM 1661 O O . GLY B 1 108 ? 12.547 24.047 -5.004 1 75.38 108 GLY B O 1
ATOM 1662 N N . SER B 1 109 ? 11.781 22.109 -4.281 1 58.09 109 SER B N 1
ATOM 1663 C CA . SER B 1 109 ? 11.578 21.672 -5.656 1 58.09 109 SER B CA 1
ATOM 1664 C C . SER B 1 109 ? 10.344 22.344 -6.27 1 58.09 109 SER B C 1
ATOM 1666 O O . SER B 1 109 ? 9.32 22.484 -5.605 1 58.09 109 SER B O 1
ATOM 1668 N N . PRO B 1 110 ? 10.508 22.859 -7.508 1 50.66 110 PRO B N 1
ATOM 1669 C CA . PRO B 1 110 ? 9.344 23.5 -8.117 1 50.66 110 PRO B CA 1
ATOM 1670 C C . PRO B 1 110 ? 8.164 22.547 -8.281 1 50.66 110 PRO B C 1
ATOM 1672 O O . PRO B 1 110 ? 8.359 21.328 -8.367 1 50.66 110 PRO B O 1
#

Foldseek 3Di:
DLPDDEAEDEDEQPDFKDKDKAALFAGKYKYKYFYPDDWKKKKKAADPQADFPFKWWADPNDTDTFDDHYNVRMTIDIDDNRMTMMMTGHDPDRHGMHMMMMGMGHPPDD/DLPDDEAEDEDEQPDFKDKDKDALFATKYKYKYFYPDDWKKKKKAADPQADFPFKWWADPNDTDTDDDHYNVRMDIDIDDNRMTMMMTGHDPDRHGMHMMMMGMGHPPDD

pLDDT: mean 92.29, std 12.08, range [27.66, 98.75]

Organism: NCBI:txid100452

Secondary structure (DSSP, 8-state):
---S-EEEEEEPTT--EEEEEEES--SEEEEEEE-SS-S-EEEEEE-TT--EEEEEEEETTEEEEEPPP-SS--EEEE-BTTEEEEEEEE-S--S-EEEEEEEEE-TT--/---S-EEEEEEPTT--EEEEEEES--SEEEEEEE-SS-S-EEEEEE-TT--EEEEEEEETTEEEEEPPP-SS--EEEE-BTTEEEEEEEE-S--S-EEEEEEEEE-TT--

Radius of gyration: 16.95 Å; Cα contacts (8 Å, |Δi|>4): 606; chains: 2; bounding box: 42×44×42 Å

Nearest PDB structures (foldseek):
  1nqj-assembly1_A  TM=5.945E-01  e=7.676E-04  Hathewaya histolytica
  2o8o-assembly2_B  TM=5.617E-01  e=6.444E-04  Hathewaya histolytica
  5sv5-assembly1_A  TM=5.298E-01  e=4.042E-04  Bacillus anthracis
  1nqj-assembly2_B  TM=5.522E-01  e=2.192E-03  Hathewaya histolytica
  6i5o-assembly1_E  TM=3.932E-01  e=3.496E-01  Bacillus subtilis subsp. subtilis str. 168

Sequence (220 aa):
LLSGKMIDVEIPENCTIGNVDWNYPRGVILLHLTRADSPYQLCLQGTWTTNLGGVSKVVNGVETVLPLPTRDSLSCTEDVDGKARLLVSATSSLLYMTEFAFRVVKPGSPLLSGKMIDVEIPENCTIGNVDWNYPRGVILLHLTRADSPYQL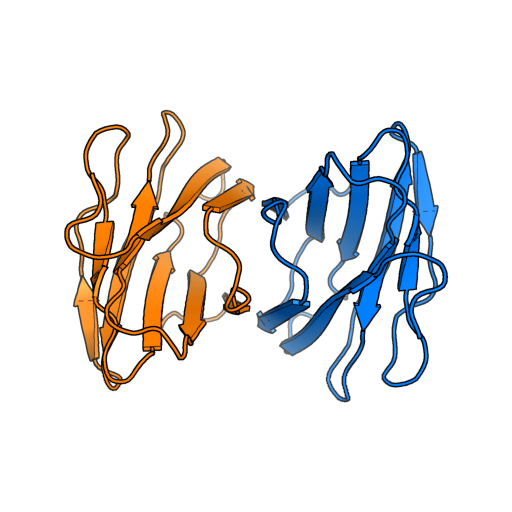CLQGTWTTNLGGVSKVVNGVETVLPLPTRDSLSCTEDVDGKARLLVSATSSLLYMTEFAFRVVKPGSP

Solvent-accessible surface area (backbone atoms only — not comparable to full-atom values): 11325 Å² total; per-residue (Å²): 121,92,71,76,35,40,36,37,36,43,48,29,66,68,38,44,46,38,40,42,37,34,32,38,32,66,46,32,38,38,43,33,40,57,38,90,76,62,69,36,28,47,29,36,37,23,44,96,53,44,61,66,54,42,32,28,34,50,57,94,88,41,76,45,83,45,67,74,44,30,76,85,38,72,28,72,35,66,41,59,96,32,34,30,37,41,40,40,29,39,35,94,58,53,87,48,62,25,35,40,31,39,37,55,41,51,78,88,59,131,121,92,75,66,34,39,38,38,37,43,48,31,65,68,37,46,44,36,40,41,37,34,32,36,34,64,46,33,38,37,43,33,39,55,39,90,76,65,69,37,29,46,30,35,37,24,44,96,52,44,60,66,55,42,32,27,34,50,56,96,87,42,76,44,84,44,66,73,43,30,76,86,39,72,28,72,35,68,42,59,96,31,34,30,37,42,39,40,29,38,36,94,60,55,87,47,59,26,36,39,32,40,37,54,42,51,77,90,60,131